Protein AF-A0A2D8LZL1-F1 (afdb_monomer)

Sequence (208 aa):
MSIIFKIAGSLRRCYTGFMSLTLKDLDPKIRQSAIRLPYRVGLWMSLADGTGGNASDKEEQKALETLIMAYSEDFVKSQFVQALMEECMKERGDWINWVENIEDVPKECRDVIAALNGKLERGDIEAFKSNLIEIGYNVALAYREFDYRSGFLSRLNTYWVVWKERFSAFISGNAMKSNAELLNISAREREALRQLGESLGREIREAA

Nearest PDB structures (foldseek):
  7ohd-assembly2_B  TM=3.163E-01  e=5.041E+00  Mus musculus
  1few-assembly1_A  TM=2.737E-01  e=5.804E+00  Homo sapiens
  1g73-assembly2_B  TM=2.720E-01  e=5.804E+00  Homo sapiens
  7rxc-assembly1_K  TM=2.631E-01  e=9.283E+00  Gallus gallus

pLDDT: mean 70.73, std 20.03, range [29.84, 95.56]

Radius of gyration: 21.43 Å; Cα contacts (8 Å, |Δi|>4): 154; chains: 1; bounding box: 68×31×80 Å

Foldseek 3Di:
DDDDDDDPPDPPPPPPPPPQQALVNDDPVLSVLLLLLLLLLLVLLLPQVVPPDDPDVPVLLVLLLVLLVVVLPDDQQDPRVNVSSVSSNVCSVCNVVSNPPSVCSLVSLLVSLVSCVPVHDPSVLVSSLLSSLVSSVVSQQLSLVVVVDDDSPVVVVVVVVVVVVVSVCQQVVPADPDDDCVVRGDPRSVVSSCSSCVSSVGHRDHDD

Solvent-accessible surface area (backbone atoms only — not comparable to full-atom values): 12365 Å² total; per-residue (Å²): 134,88,83,90,80,89,78,86,77,77,80,74,73,79,70,80,69,76,72,84,63,49,68,84,75,43,57,69,69,61,36,54,53,56,32,46,41,59,59,39,41,26,55,38,35,55,45,44,70,63,79,71,63,99,76,53,90,58,63,56,53,48,52,52,47,53,53,55,49,53,56,54,75,44,90,53,90,30,73,56,48,41,52,37,40,50,52,33,58,72,45,53,88,51,49,82,75,56,60,69,70,46,88,46,44,49,57,50,46,34,54,47,52,60,69,41,56,91,63,49,57,69,66,50,54,54,38,42,49,48,51,45,52,51,42,24,55,52,33,39,44,50,57,53,49,63,77,56,86,72,69,67,76,73,47,51,64,68,48,52,66,66,40,58,60,49,53,52,32,56,74,67,68,49,72,72,84,79,82,64,72,69,77,48,44,53,78,45,35,50,50,47,51,44,48,43,28,53,28,62,76,38,88,69,65,79,72,128

Structure (mmCIF, N/CA/C/O backbone):
data_AF-A0A2D8LZL1-F1
#
_entry.id   AF-A0A2D8LZL1-F1
#
loop_
_atom_site.group_PDB
_atom_site.id
_atom_site.type_symbol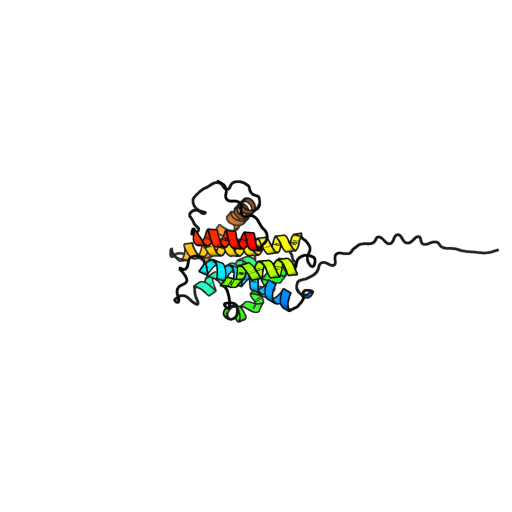
_atom_site.label_atom_id
_atom_site.label_alt_id
_atom_site.label_comp_id
_atom_site.label_asym_id
_atom_site.label_entity_id
_atom_site.label_seq_id
_atom_site.pdbx_PDB_ins_code
_atom_site.Cartn_x
_atom_site.Cartn_y
_atom_site.Cartn_z
_atom_site.occupancy
_atom_site.B_iso_or_equiv
_atom_site.auth_seq_id
_atom_site.auth_comp_id
_atom_site.auth_asym_id
_atom_site.auth_atom_id
_atom_site.pdbx_PDB_model_num
ATOM 1 N N . MET A 1 1 ? -48.589 15.383 55.992 1.00 36.44 1 MET A N 1
ATOM 2 C CA . MET A 1 1 ? -48.340 14.373 54.939 1.00 36.44 1 MET A CA 1
ATOM 3 C C . MET A 1 1 ? -47.739 15.123 53.753 1.00 36.44 1 MET A C 1
ATOM 5 O O . MET A 1 1 ? -48.423 15.983 53.230 1.00 36.44 1 MET A O 1
ATOM 9 N N . SER A 1 2 ? -46.420 15.105 53.520 1.00 33.28 2 SER A N 1
ATOM 10 C CA . SER A 1 2 ? -45.643 13.997 52.914 1.00 33.28 2 SER A CA 1
ATOM 11 C C . SER A 1 2 ? -46.076 13.765 51.455 1.00 33.28 2 SER A C 1
ATOM 13 O O . SER A 1 2 ? -47.259 13.568 51.243 1.00 33.28 2 SER A O 1
ATOM 15 N N . ILE A 1 3 ? -45.254 13.757 50.400 1.00 34.12 3 ILE A N 1
ATOM 16 C CA . ILE A 1 3 ? -43.804 13.579 50.215 1.00 34.12 3 ILE A CA 1
ATOM 17 C C . ILE A 1 3 ? -43.463 13.989 48.756 1.00 34.12 3 ILE A C 1
ATOM 19 O O . ILE A 1 3 ? -44.293 13.879 47.858 1.00 34.12 3 ILE A O 1
ATOM 23 N N . ILE A 1 4 ? -42.217 14.412 48.542 1.00 43.34 4 ILE A N 1
ATOM 24 C CA . ILE A 1 4 ? -41.496 14.596 47.268 1.00 43.34 4 ILE A CA 1
ATOM 25 C C . ILE A 1 4 ? -41.249 13.249 46.552 1.00 43.34 4 ILE A C 1
ATOM 27 O O . ILE A 1 4 ? -40.690 12.371 47.189 1.00 43.34 4 ILE A O 1
ATOM 31 N N . PHE A 1 5 ? -41.500 13.109 45.240 1.00 35.69 5 PHE A N 1
ATOM 32 C CA . PHE A 1 5 ? -40.855 12.113 44.339 1.00 35.69 5 PHE A CA 1
ATOM 33 C C . PHE A 1 5 ? -41.037 12.593 42.881 1.00 35.69 5 PHE A C 1
ATOM 35 O O . PHE A 1 5 ? -42.153 12.650 42.387 1.00 35.69 5 PHE A O 1
ATOM 42 N N . LYS A 1 6 ? -40.048 13.173 42.187 1.00 41.69 6 LYS A N 1
ATOM 43 C CA . LYS A 1 6 ? -38.848 12.565 41.578 1.00 41.69 6 LYS A CA 1
ATOM 44 C C . LYS A 1 6 ? -39.170 11.350 40.698 1.00 41.69 6 LYS A C 1
ATOM 46 O O . LYS A 1 6 ? -39.040 10.222 41.150 1.00 41.69 6 LYS A O 1
ATOM 51 N N . ILE A 1 7 ? -39.466 11.582 39.417 1.00 41.53 7 ILE A N 1
ATOM 52 C CA . ILE A 1 7 ? -39.123 10.625 38.355 1.00 41.53 7 ILE A CA 1
ATOM 53 C C . ILE A 1 7 ? -38.391 11.384 37.253 1.00 41.53 7 ILE A C 1
ATOM 55 O O . ILE A 1 7 ? -38.972 11.962 36.339 1.00 41.53 7 ILE A O 1
ATOM 59 N N . ALA A 1 8 ? -37.067 11.374 37.389 1.00 39.34 8 ALA A N 1
ATOM 60 C CA . ALA A 1 8 ? -36.153 11.520 36.277 1.00 39.34 8 ALA A CA 1
ATOM 61 C C . ALA A 1 8 ? -36.355 10.304 35.358 1.00 39.34 8 ALA A C 1
ATOM 63 O O . ALA A 1 8 ? -35.831 9.219 35.611 1.00 39.34 8 ALA A O 1
ATOM 64 N N . GLY A 1 9 ? -37.171 10.478 34.321 1.00 32.97 9 GLY A N 1
ATOM 65 C CA . GLY A 1 9 ? -37.346 9.519 33.237 1.00 32.97 9 GLY A CA 1
ATOM 66 C C . GLY A 1 9 ? -36.164 9.611 32.288 1.00 32.97 9 GLY A C 1
ATOM 67 O O . GLY A 1 9 ? -36.166 10.392 31.345 1.00 32.97 9 GLY A O 1
ATOM 68 N N . SER A 1 10 ? -35.135 8.838 32.608 1.00 37.78 10 SER A N 1
ATOM 69 C CA . SER A 1 10 ? -33.926 8.607 31.831 1.00 37.78 10 SER A CA 1
ATOM 70 C C . SER A 1 10 ? -34.250 8.241 30.374 1.00 37.78 10 SER A C 1
ATOM 72 O O . SER A 1 10 ? -34.401 7.072 30.032 1.00 37.78 10 SER A O 1
ATOM 74 N N . LEU A 1 11 ? -34.293 9.237 29.486 1.00 34.44 11 LEU A N 1
ATOM 75 C CA . LEU A 1 11 ? -34.007 9.028 28.070 1.00 34.44 11 LEU A CA 1
ATOM 76 C C . LEU A 1 11 ? -32.502 8.770 27.965 1.00 34.44 11 LEU A C 1
ATOM 78 O O . LEU A 1 11 ? -31.718 9.658 27.629 1.00 34.44 11 LEU A O 1
ATOM 82 N N . ARG A 1 12 ? -32.089 7.535 28.285 1.00 33.12 12 ARG A N 1
ATOM 83 C CA . ARG A 1 12 ? -30.839 6.986 27.760 1.00 33.12 12 ARG A CA 1
ATOM 84 C C . ARG A 1 12 ? -31.017 6.930 26.257 1.00 33.12 12 ARG A C 1
ATOM 86 O O . ARG A 1 12 ? -31.494 5.952 25.693 1.00 33.12 12 ARG A O 1
ATOM 93 N N . ARG A 1 13 ? -30.653 8.029 25.612 1.00 34.81 13 ARG A N 1
ATOM 94 C CA . ARG A 1 13 ? -30.257 8.021 24.221 1.00 34.81 13 ARG A CA 1
ATOM 95 C C . ARG A 1 13 ? -29.052 7.083 24.195 1.00 34.81 13 ARG A C 1
ATOM 97 O O . ARG A 1 13 ? -27.967 7.457 24.633 1.00 34.81 13 ARG A O 1
ATOM 104 N N . CYS A 1 14 ? -29.277 5.829 23.809 1.00 32.81 14 CYS A N 1
ATOM 105 C CA . CYS A 1 14 ? -28.221 4.921 23.399 1.00 32.81 14 CYS A CA 1
ATOM 106 C C . CYS A 1 14 ? -27.579 5.548 22.161 1.00 32.81 14 CYS A C 1
ATOM 108 O O . CYS A 1 14 ? -27.893 5.193 21.032 1.00 32.81 14 CYS A O 1
ATOM 110 N N . TYR A 1 15 ? -26.713 6.535 22.378 1.00 38.38 15 TYR A N 1
ATOM 111 C CA . TYR A 1 15 ? -25.622 6.772 21.465 1.00 38.38 15 TYR A CA 1
ATOM 112 C C . TYR A 1 15 ? -24.787 5.502 21.555 1.00 38.38 15 TYR A C 1
ATOM 114 O O . TYR A 1 15 ? -23.989 5.328 22.475 1.00 38.38 15 TYR A O 1
ATOM 122 N N . THR A 1 16 ? -25.002 4.582 20.620 1.00 39.38 16 THR A N 1
ATOM 123 C CA . THR A 1 16 ? -23.903 3.778 20.104 1.00 39.38 16 THR A CA 1
ATOM 124 C C . THR A 1 16 ? -22.902 4.783 19.551 1.00 39.38 16 THR A C 1
ATOM 126 O O . THR A 1 16 ? -22.947 5.150 18.380 1.00 39.38 16 THR A O 1
ATOM 129 N N . GLY A 1 17 ? -22.091 5.345 20.448 1.00 38.47 17 GLY A N 1
ATOM 130 C CA . GLY A 1 17 ? -20.905 6.081 20.080 1.00 38.47 17 GLY A CA 1
ATOM 131 C C . GLY A 1 17 ? -20.029 5.068 19.380 1.00 38.47 17 GLY A C 1
ATOM 132 O O . GLY A 1 17 ? -19.407 4.236 20.035 1.00 38.47 17 GLY A O 1
ATOM 133 N N . PHE A 1 18 ? -20.053 5.088 18.052 1.00 45.69 18 PHE A N 1
ATOM 134 C CA . PHE A 1 18 ? -18.943 4.586 17.271 1.00 45.69 18 PHE A CA 1
ATOM 135 C C . PHE A 1 18 ? -17.760 5.441 17.740 1.00 45.69 18 PHE A C 1
ATOM 137 O O . PHE A 1 18 ? -17.643 6.609 17.373 1.00 45.69 18 PHE A O 1
ATOM 144 N N . MET A 1 19 ? -16.990 4.947 18.714 1.00 47.00 19 MET A N 1
ATOM 145 C CA . MET A 1 19 ? -15.708 5.560 19.037 1.00 47.00 19 MET A CA 1
ATOM 146 C C . MET A 1 19 ? -14.923 5.493 17.734 1.00 47.00 19 MET A C 1
ATOM 148 O O . MET A 1 19 ? -14.701 4.394 17.231 1.00 47.00 19 MET A O 1
ATOM 152 N N . SER A 1 20 ? -14.597 6.653 17.157 1.00 57.34 20 SER A N 1
ATOM 153 C CA . SER A 1 20 ? -13.737 6.728 15.980 1.00 57.34 20 SER A CA 1
ATOM 154 C C . SER A 1 20 ? -12.428 6.040 16.351 1.00 57.34 20 SER A C 1
ATOM 156 O O . SER A 1 20 ? -11.667 6.534 17.184 1.00 57.34 20 SER A O 1
ATOM 158 N N . LEU A 1 21 ? -12.262 4.821 15.845 1.00 70.94 21 LEU A N 1
ATOM 159 C CA . LEU A 1 21 ? -11.147 3.960 16.179 1.00 70.94 21 LEU A CA 1
ATOM 160 C C . LEU A 1 21 ? -9.931 4.476 15.416 1.00 70.94 21 LEU A C 1
ATOM 162 O O . LEU A 1 21 ? -9.947 4.561 14.188 1.00 70.94 21 LEU A O 1
ATOM 166 N N . THR A 1 22 ? -8.891 4.870 16.141 1.00 82.38 22 THR A N 1
ATOM 167 C CA . THR A 1 22 ? -7.685 5.428 15.532 1.00 82.38 22 THR A CA 1
ATOM 168 C C . THR A 1 22 ? -6.713 4.313 15.165 1.00 82.38 22 THR A C 1
ATOM 170 O O . THR A 1 22 ? -6.804 3.186 15.656 1.00 82.38 22 THR A O 1
ATOM 173 N N . LEU A 1 23 ? -5.719 4.620 14.329 1.00 85.81 23 LEU A N 1
ATOM 174 C CA . LEU A 1 23 ? -4.670 3.665 13.957 1.00 85.81 23 LEU A CA 1
ATOM 175 C C . LEU A 1 23 ? -4.000 3.014 15.182 1.00 85.81 23 LEU A C 1
ATOM 177 O O . LEU A 1 23 ? -3.651 1.836 15.143 1.00 85.81 23 LEU A O 1
ATOM 181 N N . LYS A 1 24 ? -3.845 3.759 16.283 1.00 87.62 24 LYS A N 1
ATOM 182 C CA . LYS A 1 24 ? -3.183 3.293 17.513 1.00 87.62 24 LYS A CA 1
ATOM 183 C C . LYS A 1 24 ? -3.988 2.237 18.267 1.00 87.62 24 LYS A C 1
ATOM 185 O O . LYS A 1 24 ? -3.383 1.418 18.955 1.00 87.62 24 LYS A O 1
ATOM 190 N N . ASP A 1 25 ? -5.304 2.230 18.088 1.00 88.50 25 ASP A N 1
ATOM 191 C CA . ASP A 1 25 ? -6.235 1.332 18.774 1.00 88.50 25 ASP A CA 1
ATOM 192 C C . ASP A 1 25 ? -6.326 -0.050 18.103 1.00 88.50 25 ASP A C 1
ATOM 194 O O . ASP A 1 25 ? -6.917 -0.981 18.651 1.00 88.50 25 ASP A O 1
ATOM 198 N N . LEU A 1 26 ? -5.739 -0.205 16.911 1.00 89.25 26 LEU A N 1
ATOM 199 C CA . LEU A 1 26 ? -5.654 -1.488 16.225 1.00 89.25 26 LEU A CA 1
ATOM 200 C C . LEU A 1 26 ? -4.662 -2.433 16.910 1.00 89.25 26 LEU A C 1
ATOM 202 O O . LEU A 1 26 ? -3.624 -2.017 17.433 1.00 89.25 26 LEU A O 1
ATOM 206 N N . ASP A 1 27 ? -4.956 -3.732 16.806 1.00 92.75 27 ASP A N 1
ATOM 207 C CA . ASP A 1 27 ? -4.018 -4.798 17.158 1.00 92.75 27 ASP A CA 1
ATOM 208 C C . ASP A 1 27 ? -2.646 -4.538 16.503 1.00 92.75 27 ASP A C 1
ATOM 210 O O . ASP A 1 27 ? -2.607 -4.252 15.299 1.00 92.75 27 ASP A O 1
ATOM 214 N N . PRO A 1 28 ? -1.525 -4.647 17.245 1.00 93.19 28 PRO A N 1
ATOM 215 C CA . PRO A 1 28 ? -0.203 -4.306 16.730 1.00 93.19 28 PRO A CA 1
ATOM 216 C C . PRO A 1 28 ? 0.163 -5.022 15.430 1.00 93.19 28 PRO A C 1
ATOM 218 O O . PRO A 1 28 ? 0.788 -4.417 14.563 1.00 93.19 28 PRO A O 1
ATOM 221 N N . LYS A 1 29 ? -0.253 -6.282 15.255 1.00 93.12 29 LYS A N 1
ATOM 222 C CA . LYS A 1 29 ? 0.037 -7.053 14.044 1.00 93.12 29 LYS A CA 1
ATOM 223 C C . LYS A 1 29 ? -0.745 -6.510 12.853 1.00 93.12 29 LYS A C 1
ATOM 225 O O . LYS A 1 29 ? -0.163 -6.293 11.795 1.00 93.12 29 LYS A O 1
ATOM 230 N N . ILE A 1 30 ? -2.043 -6.252 13.031 1.00 92.62 30 ILE A N 1
ATOM 231 C CA . ILE A 1 30 ? -2.906 -5.696 11.974 1.00 92.62 30 ILE A CA 1
ATOM 232 C C . ILE A 1 30 ? -2.444 -4.289 11.603 1.00 92.62 30 ILE A C 1
ATOM 234 O O . ILE A 1 30 ? -2.327 -3.974 10.422 1.00 92.62 30 ILE A O 1
ATOM 238 N N . ARG A 1 31 ? -2.141 -3.466 12.611 1.00 94.62 31 ARG A N 1
ATOM 239 C CA . ARG A 1 31 ? -1.609 -2.116 12.436 1.00 94.62 31 ARG A CA 1
ATOM 240 C C . ARG A 1 31 ? -0.331 -2.139 11.608 1.00 94.62 31 ARG A C 1
ATOM 242 O O . ARG A 1 31 ? -0.258 -1.450 10.598 1.00 94.62 31 ARG A O 1
ATOM 249 N N . GLN A 1 32 ? 0.628 -2.983 11.985 1.00 94.81 32 GLN A N 1
ATOM 250 C CA . GLN A 1 32 ? 1.897 -3.091 11.275 1.00 94.81 32 GLN A CA 1
ATOM 251 C C . GLN A 1 32 ? 1.718 -3.603 9.842 1.00 94.81 32 GLN A C 1
ATOM 253 O O . GLN A 1 32 ? 2.437 -3.184 8.942 1.00 94.81 32 GLN A O 1
ATOM 258 N N . SER A 1 33 ? 0.789 -4.529 9.599 1.00 93.94 33 SER A N 1
ATOM 259 C CA . SER A 1 33 ? 0.473 -4.956 8.233 1.00 93.94 33 SER A CA 1
ATOM 260 C C . SER A 1 33 ? -0.147 -3.815 7.421 1.00 93.94 33 SER A C 1
ATOM 262 O O . SER A 1 33 ? 0.289 -3.570 6.304 1.00 93.94 33 SER A O 1
ATOM 264 N N . ALA A 1 34 ? -1.096 -3.067 7.989 1.00 94.75 34 ALA A N 1
ATOM 265 C CA . ALA A 1 34 ? -1.744 -1.947 7.310 1.00 94.75 34 ALA A CA 1
ATOM 266 C C . ALA A 1 34 ? -0.765 -0.807 6.973 1.00 94.75 34 ALA A C 1
ATOM 268 O O . ALA A 1 34 ? -0.814 -0.290 5.862 1.00 94.75 34 ALA A O 1
ATOM 269 N N . ILE A 1 35 ? 0.151 -0.469 7.890 1.00 95.19 35 ILE A N 1
ATOM 270 C CA . ILE A 1 35 ? 1.192 0.559 7.701 1.00 95.19 35 ILE A CA 1
ATOM 271 C C . ILE A 1 35 ? 2.127 0.215 6.537 1.00 95.19 35 ILE A C 1
ATOM 273 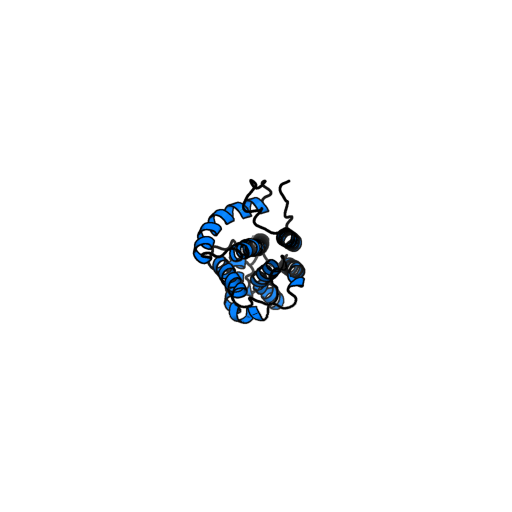O O . ILE A 1 35 ? 2.542 1.106 5.807 1.00 95.19 35 ILE A O 1
ATOM 277 N N . ARG A 1 36 ? 2.438 -1.069 6.331 1.00 94.88 36 ARG A N 1
ATOM 278 C CA . ARG A 1 36 ? 3.372 -1.514 5.285 1.00 94.88 36 ARG A CA 1
ATOM 279 C C . ARG A 1 36 ? 2.760 -1.572 3.889 1.00 94.88 36 ARG A C 1
ATOM 281 O O . ARG A 1 36 ? 3.488 -1.502 2.899 1.00 94.88 36 ARG A O 1
ATOM 288 N N . LEU A 1 37 ? 1.438 -1.726 3.798 1.00 94.94 37 LEU A N 1
ATOM 289 C CA . LEU A 1 37 ? 0.752 -1.949 2.525 1.00 94.94 37 LEU A CA 1
ATOM 290 C C . LEU A 1 37 ? 0.960 -0.838 1.484 1.00 94.94 37 LEU A C 1
ATOM 292 O O . LEU A 1 37 ? 1.171 -1.205 0.336 1.00 94.94 37 LEU A O 1
ATOM 296 N N . PRO A 1 38 ? 0.945 0.471 1.807 1.00 93.25 38 PRO A N 1
ATOM 297 C CA . PRO A 1 38 ? 1.213 1.521 0.821 1.00 93.25 38 PRO A CA 1
ATOM 298 C C . PRO A 1 38 ? 2.528 1.310 0.061 1.00 93.25 38 PRO A C 1
ATOM 300 O O . PRO A 1 38 ? 2.535 1.285 -1.168 1.00 93.25 38 PRO A O 1
ATOM 303 N N . TYR A 1 39 ? 3.624 1.070 0.786 1.00 91.69 39 TYR A N 1
ATOM 304 C CA . TYR A 1 39 ? 4.923 0.784 0.179 1.00 91.69 39 TYR A CA 1
ATOM 305 C C . TYR A 1 39 ? 4.925 -0.536 -0.588 1.00 91.69 39 TYR A C 1
ATOM 307 O O . TYR A 1 39 ? 5.329 -0.577 -1.749 1.00 91.69 39 TYR A O 1
ATOM 315 N N . ARG A 1 40 ? 4.430 -1.609 0.038 1.00 93.19 40 ARG A N 1
ATOM 316 C CA . ARG A 1 40 ? 4.439 -2.950 -0.561 1.00 93.19 40 ARG A CA 1
ATOM 317 C C . ARG A 1 40 ? 3.587 -3.034 -1.826 1.00 93.19 40 ARG A C 1
ATOM 319 O O . ARG A 1 40 ? 4.009 -3.664 -2.783 1.00 93.19 40 ARG A O 1
ATOM 326 N N . VAL A 1 41 ? 2.431 -2.374 -1.871 1.00 92.81 41 VAL A N 1
ATOM 327 C CA . VAL A 1 41 ? 1.586 -2.294 -3.076 1.00 92.81 41 VAL A CA 1
ATOM 328 C C . VAL A 1 41 ? 2.307 -1.563 -4.198 1.00 92.81 41 VAL A C 1
ATOM 330 O O . VAL A 1 41 ? 2.282 -2.031 -5.334 1.00 92.81 41 VAL A O 1
ATOM 333 N N . GLY A 1 42 ? 2.973 -0.450 -3.887 1.00 88.81 42 GLY A N 1
ATOM 334 C CA . GLY A 1 42 ? 3.771 0.255 -4.878 1.00 88.81 42 GLY A CA 1
ATOM 335 C C . GLY A 1 42 ? 4.917 -0.608 -5.410 1.00 88.81 42 GLY A C 1
ATOM 336 O O . GLY A 1 42 ? 5.033 -0.781 -6.616 1.00 88.81 42 GLY A O 1
ATOM 337 N N . LEU A 1 43 ? 5.696 -1.236 -4.528 1.00 87.44 43 LEU A N 1
ATOM 338 C CA . LEU A 1 43 ? 6.797 -2.118 -4.924 1.00 87.44 43 LEU A CA 1
ATOM 339 C C . LEU A 1 43 ? 6.320 -3.338 -5.727 1.00 87.44 43 LEU A C 1
ATOM 341 O O . LEU A 1 43 ? 6.922 -3.708 -6.730 1.00 87.44 43 LEU A O 1
ATOM 345 N N . TRP A 1 44 ? 5.220 -3.963 -5.314 1.00 90.12 44 TRP A N 1
ATOM 346 C CA . TRP A 1 44 ? 4.628 -5.073 -6.051 1.00 90.12 44 TRP A CA 1
ATOM 347 C C . TRP A 1 44 ? 4.207 -4.650 -7.462 1.00 90.12 44 TRP A C 1
ATOM 349 O O . TRP A 1 44 ? 4.471 -5.366 -8.427 1.00 90.12 44 TRP A O 1
ATOM 359 N N . MET A 1 45 ? 3.612 -3.462 -7.596 1.00 87.19 45 MET A N 1
ATOM 360 C CA . MET A 1 45 ? 3.204 -2.944 -8.896 1.00 87.19 45 MET A CA 1
ATOM 361 C C . MET A 1 45 ? 4.393 -2.636 -9.806 1.00 87.19 45 MET A C 1
ATOM 363 O O . MET A 1 45 ? 4.352 -2.992 -10.979 1.00 87.19 45 MET A O 1
ATOM 367 N N . SER A 1 46 ? 5.467 -2.029 -9.287 1.00 81.50 46 SER A N 1
ATOM 368 C CA . SER A 1 46 ? 6.659 -1.751 -10.103 1.00 81.50 46 SER A CA 1
ATOM 369 C C . SER A 1 46 ? 7.313 -3.022 -10.650 1.00 81.50 46 SER A C 1
ATOM 371 O O . SER A 1 46 ? 7.978 -2.982 -11.680 1.00 81.50 46 SER A O 1
ATOM 373 N N . LEU A 1 47 ? 7.111 -4.167 -9.989 1.00 81.31 47 LEU A N 1
ATOM 374 C CA . LEU A 1 47 ? 7.635 -5.463 -10.424 1.00 81.31 47 LEU A CA 1
ATOM 375 C C . LEU A 1 47 ? 6.706 -6.204 -11.404 1.00 81.31 47 LEU A C 1
ATOM 377 O O . LEU A 1 47 ? 7.128 -7.193 -12.006 1.00 81.31 47 LEU A O 1
ATOM 381 N N . ALA A 1 48 ? 5.467 -5.740 -11.603 1.00 81.69 48 ALA A N 1
ATOM 382 C CA . ALA A 1 48 ? 4.442 -6.461 -12.360 1.00 81.69 48 ALA A CA 1
ATOM 383 C C . ALA A 1 48 ? 4.795 -6.682 -13.844 1.00 81.69 48 ALA A C 1
ATOM 385 O O . ALA A 1 48 ? 4.424 -7.710 -14.414 1.00 81.69 48 ALA A O 1
ATOM 386 N N . ASP A 1 49 ? 5.526 -5.761 -14.484 1.00 68.69 49 ASP A N 1
ATOM 387 C CA . ASP A 1 49 ? 5.888 -5.902 -15.903 1.00 68.69 49 ASP A CA 1
ATOM 388 C C . ASP A 1 49 ? 7.121 -6.798 -16.141 1.00 68.69 49 ASP A C 1
ATOM 390 O O . ASP A 1 49 ? 7.379 -7.238 -17.265 1.00 68.69 49 ASP A O 1
ATOM 394 N N . GLY A 1 50 ? 7.855 -7.157 -15.079 1.00 57.50 50 GLY A N 1
ATOM 395 C CA . GLY A 1 50 ? 9.072 -7.973 -15.161 1.00 57.50 50 GLY A CA 1
ATOM 396 C C . GLY A 1 50 ? 10.298 -7.238 -15.723 1.00 57.50 50 GLY A C 1
ATOM 397 O O . GLY A 1 50 ? 11.306 -7.879 -16.010 1.00 57.50 50 GLY A O 1
ATOM 398 N N . THR A 1 51 ? 10.226 -5.913 -15.881 1.00 51.62 51 THR A N 1
ATOM 399 C CA . THR A 1 51 ? 11.360 -5.036 -16.231 1.00 51.62 51 THR A CA 1
ATOM 400 C C . THR A 1 51 ? 12.294 -4.767 -15.043 1.00 51.62 51 THR A C 1
ATOM 402 O O . THR A 1 51 ? 13.434 -4.361 -15.251 1.00 51.62 51 THR A O 1
ATOM 405 N N . GLY A 1 52 ? 11.872 -5.087 -13.815 1.00 46.69 52 GLY A N 1
ATOM 406 C CA . GLY A 1 52 ? 12.699 -5.064 -12.603 1.00 46.69 52 GLY A CA 1
ATOM 407 C C . GLY A 1 52 ? 13.636 -6.272 -12.510 1.00 46.69 52 GLY A C 1
ATOM 408 O O . GLY A 1 52 ? 13.435 -7.170 -11.696 1.00 46.69 52 GLY A O 1
ATOM 409 N N . GLY A 1 53 ? 14.636 -6.339 -13.389 1.00 39.81 53 GLY A N 1
ATOM 410 C CA . GLY A 1 53 ? 15.702 -7.339 -13.334 1.00 39.81 53 GLY A CA 1
ATOM 411 C C . GLY A 1 53 ? 16.976 -6.770 -12.709 1.00 39.81 53 GLY A C 1
ATOM 412 O O . GLY A 1 53 ? 17.662 -5.999 -13.365 1.00 39.81 53 GLY A O 1
ATOM 413 N N . ASN A 1 54 ? 17.303 -7.188 -11.479 1.00 43.56 54 ASN A N 1
ATOM 414 C CA . ASN A 1 54 ? 18.606 -7.152 -10.775 1.00 43.56 54 ASN A CA 1
ATOM 415 C C . ASN A 1 54 ? 19.548 -5.927 -10.928 1.00 43.56 54 ASN A C 1
ATOM 417 O O . ASN A 1 54 ? 20.737 -6.050 -10.624 1.00 43.56 54 ASN A O 1
ATOM 421 N N . ALA A 1 55 ? 19.093 -4.760 -11.389 1.00 40.41 55 ALA A N 1
ATOM 422 C CA . ALA A 1 55 ? 19.992 -3.643 -11.676 1.00 40.41 55 ALA A CA 1
ATOM 423 C C . ALA A 1 55 ? 19.329 -2.251 -11.639 1.00 40.41 55 ALA A C 1
ATOM 425 O O . ALA A 1 55 ? 19.525 -1.485 -12.577 1.00 40.41 55 ALA A O 1
ATOM 426 N N . SER A 1 56 ? 18.620 -1.881 -10.560 1.00 46.94 56 SER A N 1
ATOM 427 C CA . SER A 1 56 ? 18.504 -0.460 -10.146 1.00 46.94 56 SER A CA 1
ATOM 428 C C . SER A 1 56 ? 17.988 -0.245 -8.704 1.00 46.94 56 SER A C 1
ATOM 430 O O . SER A 1 56 ? 17.186 0.648 -8.427 1.00 46.94 56 SER A O 1
ATOM 432 N N . ASP A 1 57 ? 18.514 -1.014 -7.744 1.00 56.00 57 ASP A N 1
ATOM 433 C CA . ASP A 1 57 ? 18.046 -1.119 -6.343 1.00 56.00 57 ASP A CA 1
ATOM 434 C C . ASP A 1 57 ? 17.938 0.192 -5.528 1.00 56.00 57 ASP A C 1
ATOM 436 O O . ASP A 1 57 ? 17.432 0.182 -4.410 1.00 56.00 57 ASP A O 1
ATOM 440 N N . LYS A 1 58 ? 18.411 1.338 -6.036 1.00 59.66 58 LYS A N 1
ATOM 441 C CA . LYS A 1 58 ? 18.354 2.631 -5.323 1.00 59.66 58 LYS A CA 1
ATOM 442 C C . LYS A 1 58 ? 17.562 3.708 -6.044 1.00 59.66 58 LYS A C 1
ATOM 444 O O . LYS A 1 58 ? 16.946 4.535 -5.376 1.00 59.66 58 LYS A O 1
ATOM 449 N N . GLU A 1 59 ? 17.595 3.749 -7.373 1.00 58.59 59 GLU A N 1
ATOM 450 C CA . GLU A 1 59 ? 16.851 4.768 -8.122 1.00 58.59 59 GLU A CA 1
ATOM 451 C C . GLU A 1 59 ? 15.363 4.421 -8.168 1.00 58.59 59 GLU A C 1
ATOM 453 O O . GLU A 1 59 ? 14.535 5.301 -7.940 1.00 58.59 59 GLU A O 1
ATOM 458 N N . GLU A 1 60 ? 15.035 3.137 -8.330 1.00 60.34 60 GLU A N 1
ATOM 459 C CA . GLU A 1 60 ? 13.665 2.615 -8.261 1.00 60.34 60 GLU A CA 1
ATOM 460 C C . GLU A 1 60 ? 13.064 2.823 -6.865 1.00 60.34 60 GLU A C 1
ATOM 462 O O . GLU A 1 60 ? 11.982 3.397 -6.708 1.00 60.34 60 GLU A O 1
ATOM 467 N N . GLN A 1 61 ? 13.822 2.475 -5.820 1.00 68.12 61 GLN A N 1
ATOM 468 C CA . GLN A 1 61 ? 13.392 2.678 -4.437 1.00 68.12 61 GLN A CA 1
ATOM 469 C C . GLN A 1 61 ? 13.170 4.165 -4.120 1.00 68.12 61 GLN A C 1
ATOM 471 O O . GLN A 1 61 ? 12.183 4.519 -3.477 1.00 68.12 61 GLN A O 1
ATOM 476 N N . LYS A 1 62 ? 14.037 5.052 -4.624 1.00 69.12 62 LYS A N 1
ATOM 477 C CA . LYS A 1 62 ? 13.916 6.504 -4.439 1.00 69.12 62 LYS A CA 1
ATOM 478 C C . LYS A 1 62 ? 12.747 7.106 -5.225 1.00 69.12 62 LYS A C 1
ATOM 480 O O . LYS A 1 62 ? 12.105 8.042 -4.743 1.00 69.12 62 LYS A O 1
ATOM 485 N N . ALA A 1 63 ? 12.456 6.592 -6.420 1.00 68.00 63 ALA A N 1
ATOM 486 C CA . ALA A 1 63 ? 11.293 6.999 -7.205 1.00 68.00 63 ALA A CA 1
ATOM 487 C C . ALA A 1 63 ? 9.991 6.600 -6.496 1.00 68.00 63 ALA A C 1
ATOM 489 O O . ALA A 1 63 ? 9.089 7.429 -6.360 1.00 68.00 63 ALA A O 1
ATOM 490 N N . LEU A 1 64 ? 9.935 5.375 -5.965 1.00 75.19 64 LEU A N 1
ATOM 491 C CA . LEU A 1 64 ? 8.819 4.890 -5.158 1.00 75.19 64 LEU A CA 1
ATOM 492 C C . LEU A 1 64 ? 8.653 5.701 -3.862 1.00 75.19 64 LEU A C 1
ATOM 494 O O . LEU A 1 64 ? 7.540 6.111 -3.538 1.00 75.19 64 LEU A O 1
ATOM 498 N N . GLU A 1 65 ? 9.748 6.010 -3.161 1.00 77.19 65 GLU A N 1
ATOM 499 C CA . GLU A 1 65 ? 9.727 6.867 -1.967 1.00 77.19 65 GLU A CA 1
ATOM 500 C C . GLU A 1 65 ? 9.194 8.262 -2.266 1.00 77.19 65 GLU A C 1
ATOM 502 O O . GLU A 1 65 ? 8.336 8.762 -1.544 1.00 77.19 65 GLU A O 1
ATOM 507 N N . THR A 1 66 ? 9.635 8.866 -3.367 1.00 72.25 66 THR A N 1
ATOM 508 C CA . THR A 1 66 ? 9.147 10.184 -3.787 1.00 72.25 66 THR A CA 1
ATOM 509 C C . THR A 1 66 ? 7.645 10.157 -4.084 1.00 72.25 66 THR A C 1
ATOM 511 O O . THR A 1 66 ? 6.928 11.088 -3.719 1.00 72.25 66 THR A O 1
ATOM 514 N N . LEU A 1 67 ? 7.158 9.084 -4.713 1.00 74.44 67 LEU A N 1
ATOM 515 C CA . LEU A 1 67 ? 5.738 8.888 -5.002 1.00 74.44 67 LEU A CA 1
ATOM 516 C C . LEU A 1 67 ? 4.906 8.774 -3.720 1.00 74.44 67 LEU A C 1
ATOM 518 O O . LEU A 1 67 ? 3.917 9.485 -3.565 1.00 74.44 67 LEU A O 1
ATOM 522 N N . ILE A 1 68 ? 5.323 7.919 -2.785 1.00 75.50 68 ILE A N 1
ATOM 523 C CA . ILE A 1 68 ? 4.610 7.699 -1.517 1.00 75.50 68 ILE A CA 1
ATOM 524 C C . ILE A 1 68 ? 4.667 8.948 -0.629 1.00 75.50 68 ILE A C 1
ATOM 526 O O . ILE A 1 68 ? 3.671 9.295 0.004 1.00 75.50 68 ILE A O 1
ATOM 530 N N . MET A 1 69 ? 5.796 9.661 -0.618 1.00 72.75 69 MET A N 1
ATOM 531 C CA . MET A 1 69 ? 5.934 10.929 0.097 1.00 72.75 69 MET A CA 1
ATOM 532 C C . MET A 1 69 ? 4.935 11.966 -0.426 1.00 72.75 69 MET A C 1
ATOM 534 O O . MET A 1 69 ? 4.204 12.547 0.373 1.00 72.75 69 MET A O 1
ATOM 538 N N . ALA A 1 70 ? 4.816 12.123 -1.749 1.00 68.94 70 ALA A N 1
ATOM 539 C CA . ALA A 1 70 ? 3.818 13.012 -2.348 1.00 68.94 70 ALA A CA 1
ATOM 540 C C . ALA A 1 70 ? 2.380 12.635 -1.938 1.00 68.94 70 ALA A C 1
ATOM 542 O O . ALA A 1 70 ? 1.562 13.512 -1.681 1.00 68.94 70 ALA A O 1
ATOM 543 N N . TYR A 1 71 ? 2.089 11.337 -1.800 1.00 67.62 71 TYR A N 1
ATOM 544 C CA . TYR A 1 71 ? 0.808 10.848 -1.276 1.00 67.62 71 TYR A CA 1
ATOM 545 C C . TYR A 1 71 ? 0.575 11.184 0.200 1.00 67.62 71 TYR A C 1
ATOM 547 O O . TYR A 1 71 ? -0.560 11.432 0.594 1.00 67.62 71 TYR A O 1
ATOM 555 N N . SER A 1 72 ? 1.626 11.170 1.022 1.00 64.88 72 SER A N 1
ATOM 556 C CA . SER A 1 72 ? 1.526 11.514 2.446 1.00 64.88 72 SER A CA 1
ATOM 557 C C . SER A 1 72 ? 1.342 13.016 2.699 1.00 64.88 72 SER A C 1
ATOM 559 O O . SER A 1 72 ? 0.787 13.400 3.729 1.00 64.88 72 SER A O 1
ATOM 561 N N . GLU A 1 73 ? 1.809 13.851 1.766 1.00 65.38 73 GLU A N 1
ATOM 562 C CA . GLU A 1 73 ? 1.733 15.316 1.831 1.00 65.38 73 GLU A CA 1
ATOM 563 C C . GLU A 1 73 ? 0.432 15.882 1.235 1.00 65.38 73 GLU A C 1
ATOM 565 O O . GLU A 1 73 ? 0.059 17.018 1.538 1.00 65.38 73 GLU A O 1
ATOM 570 N N . ASP A 1 74 ? -0.271 15.112 0.401 1.00 64.25 74 ASP A N 1
ATOM 571 C CA . ASP A 1 74 ? -1.568 15.494 -0.157 1.00 64.25 74 ASP A CA 1
ATOM 572 C C . ASP A 1 74 ? -2.718 15.216 0.828 1.00 64.25 74 ASP A C 1
ATOM 574 O O . ASP A 1 74 ? -2.621 14.384 1.727 1.00 64.25 74 ASP A O 1
ATOM 578 N N . PHE A 1 75 ? -3.842 15.919 0.670 1.00 58.09 75 PHE A N 1
ATOM 579 C CA . PHE A 1 75 ? -5.005 15.750 1.538 1.00 58.09 75 PHE A CA 1
ATOM 580 C C . PHE A 1 75 ? -5.628 14.365 1.331 1.00 58.09 75 PHE A C 1
ATOM 582 O O . PHE A 1 75 ? -6.386 14.130 0.381 1.00 58.09 75 PHE A O 1
ATOM 589 N N . VAL A 1 76 ? -5.319 13.447 2.243 1.00 63.66 76 VAL A N 1
ATOM 590 C CA . VAL A 1 76 ? -5.858 12.093 2.225 1.00 63.66 76 VAL A CA 1
ATOM 591 C C . VAL A 1 76 ? -7.341 12.102 2.623 1.00 63.66 76 VAL A C 1
ATOM 593 O O . VAL A 1 76 ? -7.793 12.859 3.480 1.00 63.66 76 VAL A O 1
ATOM 596 N N . LYS A 1 77 ? -8.129 11.225 1.990 1.00 72.06 77 LYS A N 1
ATOM 597 C CA . LYS A 1 77 ? -9.604 11.186 2.069 1.00 72.06 77 LYS A CA 1
ATOM 598 C C . LYS A 1 77 ? -10.175 10.905 3.465 1.00 72.06 77 LYS A C 1
ATOM 600 O O . LYS A 1 77 ? -11.379 11.068 3.656 1.00 72.06 77 LYS A O 1
ATOM 605 N N . SER A 1 78 ? -9.358 10.461 4.419 1.00 84.81 78 SER A N 1
ATOM 606 C CA . SER A 1 78 ? -9.781 10.267 5.805 1.00 84.81 78 SER A CA 1
ATOM 607 C C . SER A 1 78 ? -8.626 10.412 6.798 1.00 84.81 78 SER A C 1
ATOM 609 O O . SER A 1 78 ? -7.463 10.192 6.454 1.00 84.81 78 SER A O 1
ATOM 611 N N . GLN A 1 79 ? -8.955 10.755 8.049 1.00 86.12 79 GLN A N 1
ATOM 612 C CA . GLN A 1 79 ? -7.967 10.908 9.126 1.00 86.12 79 GLN A CA 1
ATOM 613 C C . GLN A 1 79 ? -7.227 9.601 9.423 1.00 86.12 79 GLN A C 1
ATOM 615 O O . GLN A 1 79 ? -6.033 9.626 9.713 1.00 86.12 79 GLN A O 1
ATOM 620 N N . PHE A 1 80 ? -7.918 8.460 9.324 1.00 90.06 80 PHE A N 1
ATOM 621 C CA . PHE A 1 80 ? -7.297 7.150 9.493 1.00 90.06 80 PHE A CA 1
ATOM 622 C C . PHE A 1 80 ? -6.194 6.924 8.456 1.00 90.06 80 PHE A C 1
ATOM 624 O O . PHE A 1 80 ? -5.078 6.551 8.814 1.00 90.06 80 PHE A O 1
ATOM 631 N N . VAL A 1 81 ? -6.493 7.173 7.178 1.00 88.75 81 VAL A N 1
ATOM 632 C CA . VAL A 1 81 ? -5.528 6.942 6.099 1.00 88.75 81 VAL A CA 1
ATOM 633 C C . VAL A 1 81 ? -4.393 7.967 6.162 1.00 88.75 81 VAL A C 1
ATOM 635 O O . VAL A 1 81 ? -3.249 7.578 5.969 1.00 88.75 81 VAL A O 1
ATOM 638 N N . GLN A 1 82 ? -4.668 9.228 6.520 1.00 87.75 82 GLN A N 1
ATOM 639 C CA . GLN A 1 82 ? -3.622 10.231 6.767 1.00 87.75 82 GLN A CA 1
ATOM 640 C C . GLN A 1 82 ? -2.629 9.744 7.832 1.00 87.75 82 GLN A C 1
ATOM 642 O O . GLN A 1 82 ? -1.429 9.678 7.580 1.00 87.75 82 GLN A O 1
ATOM 647 N N . ALA A 1 83 ? -3.132 9.321 8.997 1.00 90.19 83 ALA A N 1
ATOM 648 C CA . ALA A 1 83 ? -2.290 8.806 10.072 1.00 90.19 83 ALA A CA 1
ATOM 649 C C . ALA A 1 83 ? -1.508 7.553 9.643 1.00 90.19 83 ALA A C 1
ATOM 651 O O . ALA A 1 83 ? -0.345 7.395 10.003 1.00 90.19 83 ALA A O 1
ATOM 652 N N . LEU A 1 84 ? -2.128 6.667 8.858 1.00 92.62 84 LEU A N 1
ATOM 653 C CA . LEU A 1 84 ? -1.474 5.472 8.324 1.00 92.62 84 LEU A CA 1
ATOM 654 C C . LEU A 1 84 ? -0.321 5.828 7.382 1.00 92.62 84 LEU A C 1
ATOM 656 O O . LEU A 1 84 ? 0.755 5.248 7.505 1.00 92.62 84 LEU A O 1
ATOM 660 N N . MET A 1 85 ? -0.526 6.783 6.472 1.00 88.88 85 MET A N 1
ATOM 661 C CA . MET A 1 85 ? 0.512 7.241 5.545 1.00 88.88 85 MET A CA 1
ATOM 662 C C . MET A 1 85 ? 1.663 7.929 6.284 1.00 88.88 85 MET A C 1
ATOM 664 O O . MET A 1 85 ? 2.825 7.677 5.972 1.00 88.88 85 MET A O 1
ATOM 668 N N . GLU A 1 86 ? 1.365 8.733 7.306 1.00 89.25 86 GLU A N 1
ATOM 669 C CA . GLU A 1 86 ? 2.385 9.346 8.162 1.00 89.25 86 GLU A CA 1
ATOM 670 C C . GLU A 1 86 ? 3.232 8.299 8.896 1.00 89.25 86 GLU A C 1
ATOM 672 O O .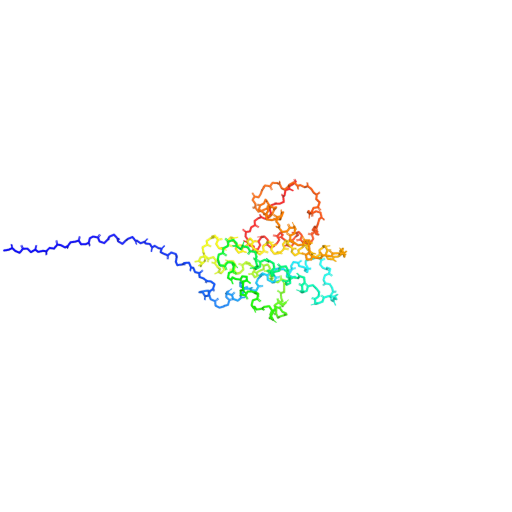 GLU A 1 86 ? 4.457 8.415 8.918 1.00 89.25 86 GLU A O 1
ATOM 677 N N . GLU A 1 87 ? 2.618 7.263 9.478 1.00 91.81 87 GLU A N 1
ATOM 678 C CA . GLU A 1 87 ? 3.369 6.167 10.111 1.00 91.81 87 GLU A CA 1
ATOM 679 C C . GLU A 1 87 ? 4.173 5.355 9.082 1.00 91.81 87 GLU A C 1
ATOM 681 O O . GLU A 1 87 ? 5.341 5.054 9.324 1.00 91.81 87 GLU A O 1
ATOM 686 N N . CYS A 1 88 ? 3.615 5.087 7.894 1.00 91.62 88 CYS A N 1
ATOM 687 C CA . CYS A 1 88 ? 4.345 4.436 6.800 1.00 91.62 88 CYS A CA 1
ATOM 688 C C . CYS A 1 88 ? 5.623 5.207 6.442 1.00 91.62 88 CYS A C 1
ATOM 690 O O . CYS A 1 88 ? 6.675 4.599 6.240 1.00 91.62 88 CYS A O 1
ATOM 692 N N . MET A 1 89 ? 5.551 6.541 6.400 1.00 87.81 89 MET A N 1
ATOM 693 C CA . MET A 1 89 ? 6.700 7.405 6.119 1.00 87.81 89 MET A CA 1
ATOM 694 C C . MET A 1 89 ? 7.697 7.487 7.278 1.00 87.81 89 MET A C 1
ATOM 696 O O . MET A 1 89 ? 8.903 7.580 7.038 1.00 87.81 89 MET A O 1
ATOM 700 N N . LYS A 1 90 ? 7.238 7.434 8.535 1.00 90.94 90 LYS A N 1
ATOM 701 C CA . LYS A 1 90 ? 8.140 7.386 9.702 1.00 90.94 90 LYS A CA 1
ATOM 702 C C . LYS A 1 90 ? 9.023 6.143 9.678 1.00 90.94 90 LYS A C 1
ATOM 704 O O . LYS A 1 90 ? 10.193 6.226 10.042 1.00 90.94 90 LYS A O 1
ATOM 709 N N . GLU A 1 91 ? 8.489 5.030 9.189 1.00 91.44 91 GLU A N 1
ATOM 710 C CA . GLU A 1 91 ? 9.196 3.753 9.076 1.00 91.44 91 GLU A CA 1
ATOM 711 C C . GLU A 1 91 ? 9.966 3.589 7.750 1.00 91.44 91 GLU A C 1
ATOM 713 O O . GLU A 1 91 ? 10.413 2.493 7.423 1.00 91.44 91 GLU A O 1
ATOM 718 N N . ARG A 1 92 ? 10.203 4.672 6.989 1.00 85.81 92 ARG A N 1
ATOM 719 C CA . ARG A 1 92 ? 10.962 4.625 5.718 1.00 85.81 92 ARG A CA 1
ATOM 720 C C . ARG A 1 92 ? 12.334 3.956 5.811 1.00 85.81 92 ARG A C 1
ATOM 722 O O . ARG A 1 92 ? 12.795 3.361 4.844 1.00 85.81 92 ARG A O 1
ATOM 729 N N . GLY A 1 93 ? 12.987 4.041 6.973 1.00 85.38 93 GLY A N 1
ATOM 730 C CA . GLY A 1 93 ? 14.274 3.383 7.215 1.00 85.38 93 GLY A CA 1
ATOM 731 C C . GLY A 1 93 ? 14.190 1.854 7.174 1.00 85.38 93 GLY A C 1
ATOM 732 O O . GLY A 1 93 ? 15.187 1.203 6.878 1.00 85.38 93 GLY A O 1
ATOM 733 N N . ASP A 1 94 ? 13.000 1.297 7.409 1.00 87.31 94 ASP A N 1
ATOM 734 C CA . ASP A 1 94 ? 12.745 -0.142 7.471 1.00 87.31 94 ASP A CA 1
ATOM 735 C C . ASP A 1 94 ? 12.178 -0.716 6.169 1.00 87.31 94 ASP A C 1
ATOM 737 O O . ASP A 1 94 ? 12.066 -1.934 6.043 1.00 87.31 94 ASP A O 1
ATOM 741 N N . TRP A 1 95 ? 11.857 0.119 5.177 1.00 88.50 95 TRP A N 1
ATOM 742 C CA . TRP A 1 95 ? 11.228 -0.318 3.924 1.00 88.50 95 TRP A CA 1
ATOM 743 C C . TRP A 1 95 ? 12.044 -1.357 3.157 1.00 88.50 95 TRP A C 1
ATOM 745 O O . TRP A 1 95 ? 11.477 -2.249 2.532 1.00 88.50 95 TRP A O 1
ATOM 755 N N . ILE A 1 96 ? 13.375 -1.299 3.253 1.00 83.00 96 ILE A N 1
ATOM 756 C CA . ILE A 1 96 ? 14.262 -2.307 2.657 1.00 83.00 96 ILE A CA 1
ATOM 757 C C . ILE A 1 96 ? 14.009 -3.718 3.209 1.00 83.00 96 ILE A C 1
ATOM 759 O O . ILE A 1 96 ? 14.231 -4.701 2.515 1.00 83.00 96 ILE A O 1
ATOM 763 N N . ASN A 1 97 ? 13.481 -3.824 4.429 1.00 85.69 97 ASN A N 1
ATOM 764 C CA . ASN A 1 97 ? 13.112 -5.091 5.056 1.00 85.69 97 ASN A CA 1
ATOM 765 C C . ASN A 1 97 ? 11.672 -5.510 4.712 1.00 85.69 97 ASN A C 1
ATOM 767 O O . ASN A 1 97 ? 11.204 -6.559 5.145 1.00 85.69 97 ASN A O 1
ATOM 771 N N . 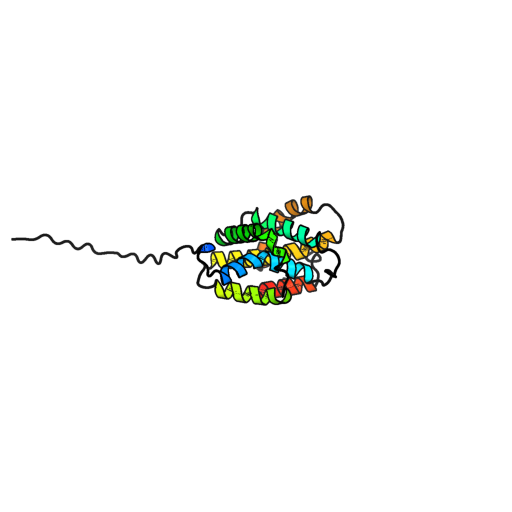TRP A 1 98 ? 10.927 -4.689 3.968 1.00 90.12 98 TRP A N 1
ATOM 772 C CA . TRP A 1 98 ? 9.544 -4.960 3.566 1.00 90.12 98 TRP A CA 1
ATOM 773 C C . TRP A 1 98 ? 9.452 -5.457 2.127 1.00 90.12 98 TRP A C 1
ATOM 775 O O . TRP A 1 98 ? 8.390 -5.360 1.518 1.00 90.12 98 TRP A O 1
ATOM 785 N N . VAL A 1 99 ? 10.546 -5.973 1.574 1.00 85.38 99 VAL A N 1
ATOM 786 C CA . VAL A 1 99 ? 10.605 -6.507 0.205 1.00 85.38 99 VAL A CA 1
ATOM 787 C C . VAL A 1 99 ? 10.286 -8.004 0.138 1.00 85.38 99 VAL A C 1
ATOM 789 O O . VAL A 1 99 ? 10.001 -8.527 -0.932 1.00 85.38 99 VAL A O 1
ATOM 792 N N . GLU A 1 100 ? 10.316 -8.704 1.274 1.00 84.38 100 GLU A N 1
ATOM 793 C CA . GLU A 1 100 ? 10.091 -10.151 1.339 1.00 84.38 100 GLU A CA 1
ATOM 794 C C . GLU A 1 100 ? 8.651 -10.532 0.961 1.00 84.38 100 GLU A C 1
ATOM 796 O O . GLU A 1 100 ? 7.701 -9.819 1.308 1.00 84.38 100 GLU A O 1
ATOM 801 N N . ASN A 1 101 ? 8.489 -11.680 0.292 1.00 88.25 101 ASN A N 1
ATOM 802 C CA . ASN A 1 101 ? 7.203 -12.249 -0.136 1.00 88.25 101 ASN A CA 1
ATOM 803 C C . ASN A 1 101 ? 6.311 -11.214 -0.848 1.00 88.25 101 ASN A C 1
ATOM 805 O O . ASN A 1 101 ? 5.130 -11.064 -0.531 1.00 88.25 101 ASN A O 1
ATOM 809 N N . ILE A 1 102 ? 6.886 -10.400 -1.737 1.00 88.75 102 ILE A N 1
ATOM 810 C CA . ILE A 1 102 ? 6.162 -9.311 -2.405 1.00 88.75 102 ILE A CA 1
ATOM 811 C C . ILE A 1 102 ? 5.019 -9.837 -3.288 1.00 88.75 102 ILE A C 1
ATOM 813 O O . ILE A 1 102 ? 4.007 -9.169 -3.475 1.00 88.75 102 ILE A O 1
ATOM 817 N N . GLU A 1 103 ? 5.135 -11.070 -3.770 1.00 87.81 103 GLU A N 1
ATOM 818 C CA . GLU A 1 103 ? 4.110 -11.809 -4.501 1.00 87.81 103 GLU A CA 1
ATOM 819 C C . GLU A 1 103 ? 2.833 -12.065 -3.682 1.00 87.81 103 GLU A C 1
ATOM 821 O O . GLU A 1 103 ? 1.758 -12.228 -4.264 1.00 87.81 103 GLU A O 1
ATOM 826 N N . ASP A 1 104 ? 2.920 -12.040 -2.347 1.00 92.19 104 ASP A N 1
ATOM 827 C CA . ASP A 1 104 ? 1.782 -12.246 -1.447 1.00 92.19 104 ASP A CA 1
ATOM 828 C C . ASP A 1 104 ? 0.966 -10.968 -1.207 1.00 92.19 104 ASP A C 1
ATOM 830 O O . ASP A 1 104 ? -0.107 -11.032 -0.600 1.00 92.19 104 ASP A O 1
ATOM 834 N N . VAL A 1 105 ? 1.403 -9.807 -1.709 1.00 93.88 105 VAL A N 1
ATOM 835 C CA . VAL A 1 105 ? 0.729 -8.513 -1.492 1.00 93.88 105 VAL A CA 1
ATOM 836 C C . VAL A 1 105 ? -0.775 -8.540 -1.804 1.00 93.88 105 VAL A C 1
ATOM 838 O O . VAL A 1 105 ? -1.550 -8.081 -0.961 1.00 93.88 105 VAL A O 1
ATOM 841 N N . PRO A 1 106 ? -1.265 -9.134 -2.912 1.00 94.06 106 PRO A N 1
ATOM 842 C CA . PRO A 1 106 ? -2.705 -9.265 -3.146 1.00 94.06 106 PRO A CA 1
ATOM 843 C C . PRO A 1 106 ? -3.440 -10.023 -2.026 1.0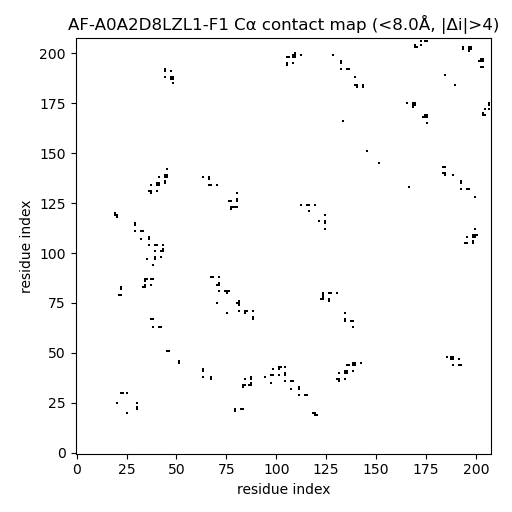0 94.06 106 PRO A C 1
ATOM 845 O O . PRO A 1 106 ? -4.558 -9.673 -1.639 1.00 94.06 106 PRO A O 1
ATOM 848 N N . LYS A 1 107 ? -2.820 -11.069 -1.470 1.00 94.56 107 LYS A N 1
ATOM 849 C CA . LYS A 1 107 ? -3.374 -11.811 -0.332 1.00 94.56 107 LYS A CA 1
ATOM 850 C C . LYS A 1 107 ? -3.323 -10.976 0.947 1.00 94.56 107 LYS A C 1
ATOM 852 O O . LYS A 1 107 ? -4.324 -10.925 1.658 1.00 94.56 107 LYS A O 1
ATOM 857 N N . GLU A 1 108 ? -2.220 -10.282 1.209 1.00 94.81 108 GLU A N 1
ATOM 858 C CA . GLU A 1 108 ? -2.088 -9.378 2.358 1.00 94.81 108 GLU A CA 1
ATOM 859 C C . GLU A 1 108 ? -3.141 -8.267 2.340 1.00 94.81 108 GLU A C 1
ATOM 861 O O . GLU A 1 108 ? -3.749 -7.986 3.373 1.00 94.81 108 GLU A O 1
ATOM 866 N N . CYS A 1 109 ? -3.421 -7.678 1.173 1.00 95.56 109 CYS A N 1
ATOM 867 C CA . CYS A 1 109 ? -4.492 -6.701 1.006 1.00 95.56 109 CYS A CA 1
ATOM 868 C C . CYS A 1 109 ? -5.845 -7.272 1.450 1.00 95.56 109 CYS A C 1
ATOM 870 O O . CYS A 1 109 ? -6.537 -6.640 2.251 1.00 95.56 109 CYS A O 1
ATOM 872 N N . ARG A 1 110 ? -6.209 -8.481 0.995 1.00 95.12 110 ARG A N 1
ATOM 873 C CA . ARG A 1 110 ? -7.452 -9.152 1.421 1.00 95.12 110 ARG A CA 1
ATOM 874 C C . ARG A 1 110 ? -7.485 -9.368 2.929 1.00 95.12 110 ARG A C 1
ATOM 876 O O . ARG A 1 110 ? -8.477 -9.021 3.571 1.00 95.12 110 ARG A O 1
ATOM 883 N N . ASP A 1 111 ? -6.404 -9.911 3.481 1.00 94.62 111 ASP A N 1
ATOM 884 C CA . ASP A 1 111 ? -6.306 -10.272 4.895 1.00 94.62 111 ASP A CA 1
ATOM 885 C C . ASP A 1 111 ? -6.409 -9.024 5.793 1.00 94.62 111 ASP A C 1
ATOM 887 O O . ASP A 1 111 ? -7.154 -9.022 6.776 1.00 94.62 111 ASP A O 1
ATOM 891 N N . VAL A 1 112 ? -5.736 -7.925 5.430 1.00 95.19 112 VAL A N 1
ATOM 892 C CA . VAL A 1 112 ? -5.806 -6.654 6.167 1.00 95.19 112 VAL A CA 1
ATOM 893 C C . VAL A 1 112 ? -7.192 -6.025 6.058 1.00 95.19 112 VAL A C 1
ATOM 895 O O . VAL A 1 112 ? -7.757 -5.641 7.081 1.00 95.19 112 VAL A O 1
ATOM 898 N N . ILE A 1 113 ? -7.787 -5.949 4.863 1.00 94.06 113 ILE A N 1
ATOM 899 C CA . ILE A 1 113 ? -9.142 -5.398 4.702 1.00 94.06 113 ILE A CA 1
ATOM 900 C C . ILE A 1 113 ? -10.163 -6.213 5.502 1.00 94.06 113 ILE A C 1
ATOM 902 O O . ILE A 1 113 ? -10.991 -5.634 6.208 1.00 94.06 113 ILE A O 1
ATOM 906 N N . ALA A 1 114 ? -10.084 -7.544 5.459 1.00 92.94 114 ALA A N 1
ATOM 907 C CA . ALA A 1 114 ? -10.936 -8.414 6.262 1.00 92.94 114 ALA A CA 1
ATOM 908 C C . ALA A 1 114 ? -10.743 -8.177 7.768 1.00 92.94 114 ALA A C 1
ATOM 910 O O . ALA A 1 114 ? -11.718 -8.156 8.516 1.00 92.94 114 ALA A O 1
ATOM 911 N N . ALA A 1 115 ? -9.506 -7.947 8.212 1.00 91.62 115 ALA A N 1
ATOM 912 C CA . ALA A 1 115 ? -9.191 -7.700 9.613 1.00 91.62 115 ALA A CA 1
ATOM 913 C C . ALA A 1 115 ? -9.611 -6.304 10.112 1.00 91.62 115 ALA A C 1
ATOM 915 O O . ALA A 1 115 ? -9.827 -6.141 11.318 1.00 91.62 115 ALA A O 1
ATOM 916 N N . LEU A 1 116 ? -9.709 -5.314 9.217 1.00 90.44 116 LEU A N 1
ATOM 917 C CA . LEU A 1 116 ? -10.189 -3.955 9.500 1.00 90.44 116 LEU A CA 1
ATOM 918 C C . LEU A 1 116 ? -11.720 -3.835 9.410 1.00 90.44 116 LEU A C 1
ATOM 920 O O . LEU A 1 116 ? -12.310 -2.981 10.078 1.00 90.44 116 LEU A O 1
ATOM 924 N N . ASN A 1 117 ? -12.374 -4.702 8.630 1.00 87.44 117 ASN A N 1
ATOM 925 C CA . ASN A 1 117 ? -13.832 -4.778 8.558 1.00 87.44 117 ASN A CA 1
ATOM 926 C C . ASN A 1 117 ? -14.439 -5.005 9.951 1.00 87.44 117 ASN A C 1
ATOM 928 O O . ASN A 1 117 ? -14.031 -5.889 10.700 1.00 87.44 117 ASN A O 1
ATOM 932 N N . GLY A 1 118 ? -15.426 -4.180 10.304 1.00 83.56 118 GLY A N 1
ATOM 933 C CA . GLY A 1 118 ? -16.073 -4.208 11.619 1.00 83.56 118 GLY A CA 1
ATOM 934 C C . GLY A 1 118 ? -15.291 -3.513 12.741 1.00 83.56 118 GLY A C 1
ATOM 935 O O . GLY A 1 118 ? -15.832 -3.391 13.837 1.00 83.56 118 GLY A O 1
ATOM 936 N N . LYS A 1 119 ? -14.063 -3.034 12.484 1.00 87.62 119 LYS A N 1
ATOM 937 C CA . LYS A 1 119 ? -13.276 -2.209 13.424 1.00 87.62 119 LYS A CA 1
ATOM 938 C C . LYS A 1 119 ? -13.231 -0.739 13.027 1.00 87.62 119 LYS A C 1
ATOM 940 O O . LYS A 1 119 ? -13.210 0.119 13.900 1.00 87.62 119 LYS A O 1
ATOM 945 N N . LEU A 1 120 ? -13.202 -0.466 11.726 1.00 87.50 120 LEU A N 1
ATOM 946 C CA . LEU A 1 120 ? -13.232 0.884 11.174 1.00 87.50 120 LEU A CA 1
ATOM 947 C C . LEU A 1 120 ? -14.597 1.198 10.570 1.00 87.50 120 LEU A C 1
ATOM 949 O O . LEU A 1 120 ? -15.349 0.301 10.171 1.00 87.50 120 LEU A O 1
ATOM 953 N N . GLU A 1 121 ? -14.900 2.488 10.465 1.00 88.81 121 GLU A N 1
ATOM 954 C CA . GLU A 1 121 ? -16.048 2.938 9.695 1.00 88.81 121 GLU A CA 1
ATOM 955 C C . GLU A 1 121 ? -15.871 2.576 8.219 1.00 88.81 121 GLU A C 1
ATOM 957 O O . GLU A 1 121 ? -14.770 2.587 7.665 1.00 88.81 121 GLU A O 1
ATOM 962 N N . ARG A 1 122 ? -16.988 2.294 7.541 1.00 86.94 122 ARG A N 1
ATOM 963 C CA . ARG A 1 122 ? -16.974 1.953 6.113 1.00 86.94 122 ARG A CA 1
ATOM 964 C C . ARG A 1 122 ? -16.270 3.028 5.275 1.00 86.94 122 ARG A C 1
ATOM 966 O O . ARG A 1 122 ? -15.589 2.682 4.317 1.00 86.94 122 ARG A O 1
ATOM 973 N N . GLY A 1 123 ? -16.417 4.304 5.641 1.00 86.06 123 GLY A N 1
ATOM 974 C CA . GLY A 1 123 ? -15.750 5.420 4.967 1.00 86.06 123 GLY A CA 1
ATOM 975 C C . GLY A 1 123 ? -14.225 5.308 4.996 1.00 86.06 123 GLY A C 1
ATOM 976 O O . GLY A 1 123 ? -13.596 5.429 3.948 1.00 86.06 123 GLY A O 1
ATOM 977 N N . ASP A 1 124 ? -13.641 4.987 6.154 1.00 89.38 124 ASP A N 1
ATOM 978 C CA . ASP A 1 124 ? -12.192 4.809 6.311 1.00 89.38 124 ASP A CA 1
ATOM 979 C C . ASP A 1 124 ? -11.670 3.595 5.546 1.00 89.38 124 ASP A C 1
ATOM 981 O O . ASP A 1 124 ? -10.621 3.662 4.908 1.00 89.38 124 ASP A O 1
ATOM 985 N N . ILE A 1 125 ? -12.425 2.494 5.550 1.00 90.69 125 ILE A N 1
ATOM 986 C CA . ILE A 1 125 ? -12.064 1.286 4.798 1.00 90.69 125 ILE A CA 1
ATOM 987 C C . ILE A 1 125 ? -12.053 1.582 3.296 1.00 90.69 125 ILE A C 1
ATOM 989 O O . ILE A 1 125 ? -11.115 1.212 2.590 1.00 90.69 125 ILE A O 1
ATOM 993 N N . GLU A 1 126 ? -13.073 2.274 2.790 1.00 87.81 126 GLU A N 1
ATOM 994 C CA . GLU A 1 126 ? -13.145 2.638 1.376 1.00 87.81 126 GLU A CA 1
ATOM 995 C C . GLU A 1 126 ? -12.104 3.700 0.989 1.00 87.81 126 GLU A C 1
ATOM 997 O O . GLU A 1 126 ? -11.557 3.646 -0.118 1.00 87.81 126 GLU A O 1
ATOM 1002 N N . ALA A 1 127 ? -11.774 4.628 1.889 1.00 87.31 127 ALA A N 1
ATOM 1003 C CA . ALA A 1 127 ? -10.666 5.559 1.707 1.00 87.31 127 ALA A CA 1
ATOM 1004 C C . ALA A 1 127 ? -9.330 4.808 1.622 1.00 87.31 127 ALA A C 1
ATOM 1006 O O . ALA A 1 127 ? -8.557 5.056 0.698 1.00 87.31 127 ALA A O 1
ATOM 1007 N N . PHE A 1 128 ? -9.096 3.836 2.510 1.00 90.81 128 PHE A N 1
ATOM 1008 C CA . PHE A 1 128 ? -7.865 3.050 2.533 1.00 90.81 128 PHE A CA 1
ATOM 1009 C C . PHE A 1 128 ? -7.699 2.205 1.268 1.00 90.81 128 PHE A C 1
ATOM 1011 O O . PHE A 1 128 ? -6.659 2.269 0.617 1.00 90.81 128 PHE A O 1
ATOM 1018 N N . LYS A 1 129 ? -8.750 1.489 0.847 1.00 90.62 129 LYS A N 1
ATOM 1019 C CA . LYS A 1 129 ? -8.755 0.756 -0.430 1.00 90.62 129 LYS A CA 1
ATOM 1020 C C . LYS A 1 129 ? -8.453 1.674 -1.609 1.00 90.62 129 LYS A C 1
ATOM 1022 O O . LYS A 1 129 ? -7.650 1.324 -2.464 1.00 90.62 129 LYS A O 1
ATOM 1027 N N . SER A 1 130 ? -9.097 2.844 -1.655 1.00 86.06 130 SER A N 1
ATOM 1028 C CA . SER A 1 130 ? -8.860 3.817 -2.726 1.00 86.06 130 SER A CA 1
ATOM 1029 C C . SER A 1 130 ? -7.397 4.239 -2.749 1.00 86.06 130 SER A C 1
ATOM 1031 O O . SER A 1 130 ? -6.783 4.167 -3.800 1.00 86.06 130 SER A O 1
ATOM 1033 N N . ASN A 1 131 ? -6.833 4.586 -1.591 1.00 87.25 131 ASN A N 1
ATOM 1034 C CA . ASN A 1 131 ? -5.439 4.998 -1.460 1.00 87.25 131 ASN A CA 1
ATOM 1035 C C . ASN A 1 131 ? -4.459 3.935 -1.987 1.00 87.25 131 ASN A C 1
ATOM 1037 O O . ASN A 1 131 ? -3.533 4.266 -2.716 1.00 87.25 131 ASN A O 1
ATOM 1041 N N . LEU A 1 132 ? -4.686 2.651 -1.687 1.00 90.69 132 LEU A N 1
ATOM 1042 C CA . LEU A 1 132 ? -3.831 1.567 -2.191 1.00 90.69 132 LEU A CA 1
ATOM 1043 C C . LEU A 1 132 ? -3.908 1.410 -3.719 1.00 90.69 132 LEU A C 1
ATOM 1045 O O . LEU A 1 132 ? -2.875 1.257 -4.366 1.00 90.69 132 LEU A O 1
ATOM 1049 N N . ILE A 1 133 ? -5.108 1.473 -4.309 1.00 86.88 133 ILE A N 1
ATOM 1050 C CA . ILE A 1 133 ? -5.267 1.397 -5.775 1.00 86.88 133 ILE A CA 1
ATOM 1051 C C . ILE A 1 133 ? -4.635 2.623 -6.442 1.00 86.88 133 ILE A C 1
ATOM 1053 O O . ILE A 1 133 ? -3.980 2.487 -7.471 1.00 86.88 133 ILE A O 1
ATOM 1057 N N . GLU A 1 134 ? -4.810 3.807 -5.855 1.00 82.06 134 GLU A N 1
ATOM 1058 C CA . GLU A 1 134 ? -4.210 5.051 -6.337 1.00 82.06 134 GLU A CA 1
ATOM 1059 C C . GLU A 1 134 ? -2.677 4.960 -6.358 1.00 82.06 134 GLU A C 1
ATOM 1061 O O . GLU A 1 134 ? -2.060 5.239 -7.384 1.00 82.06 134 GLU A O 1
ATOM 1066 N N . ILE A 1 135 ? -2.058 4.472 -5.280 1.00 85.31 135 ILE A N 1
ATOM 1067 C CA . ILE A 1 135 ? -0.608 4.237 -5.242 1.00 85.31 135 ILE A CA 1
ATOM 1068 C C . ILE A 1 135 ? -0.184 3.262 -6.343 1.00 85.31 135 ILE A C 1
ATOM 1070 O O . ILE A 1 135 ? 0.721 3.578 -7.112 1.00 85.31 135 ILE A O 1
ATOM 1074 N N . GLY A 1 136 ? -0.849 2.106 -6.455 1.00 84.94 136 GLY A N 1
ATOM 1075 C CA . GLY A 1 136 ? -0.528 1.112 -7.480 1.00 84.94 136 GLY A CA 1
ATOM 1076 C C . GLY A 1 136 ? -0.597 1.706 -8.887 1.00 84.94 136 GLY A C 1
ATOM 1077 O O . GLY A 1 136 ? 0.372 1.656 -9.637 1.00 84.94 136 GLY A O 1
ATOM 1078 N N . TYR A 1 137 ? -1.705 2.351 -9.242 1.00 79.75 137 TYR A N 1
ATOM 1079 C CA . TYR A 1 137 ? -1.859 2.922 -10.581 1.00 79.75 137 TYR A CA 1
ATOM 1080 C C . TYR A 1 137 ? -0.790 3.988 -10.857 1.00 79.75 137 TYR A C 1
ATOM 1082 O O . TYR A 1 137 ? -0.217 4.010 -11.946 1.00 79.75 137 TYR A O 1
ATOM 1090 N N . ASN A 1 138 ? -0.479 4.856 -9.889 1.00 76.69 138 ASN A N 1
ATOM 1091 C CA . ASN A 1 138 ? 0.539 5.886 -10.092 1.00 76.69 138 ASN A CA 1
ATOM 1092 C C . ASN A 1 138 ? 1.945 5.316 -10.245 1.00 76.69 138 ASN A C 1
ATOM 1094 O O . ASN A 1 138 ? 2.728 5.846 -11.028 1.00 76.69 138 ASN A O 1
ATOM 1098 N N . VAL A 1 139 ? 2.254 4.222 -9.553 1.00 79.25 139 VAL A N 1
ATOM 1099 C CA . VAL A 1 139 ? 3.516 3.513 -9.756 1.00 79.25 139 VAL A CA 1
ATOM 1100 C C . VAL A 1 139 ? 3.594 2.930 -11.166 1.00 79.25 139 VAL A C 1
ATOM 1102 O O . VAL A 1 139 ? 4.575 3.198 -11.856 1.00 79.25 139 VAL A O 1
ATOM 1105 N N . ALA A 1 140 ? 2.555 2.224 -11.625 1.00 78.75 140 ALA A N 1
ATOM 1106 C CA . ALA A 1 140 ? 2.517 1.661 -12.981 1.00 78.75 140 ALA A CA 1
ATOM 1107 C C . ALA A 1 140 ? 2.744 2.738 -14.060 1.00 78.75 140 ALA A C 1
ATOM 1109 O O . ALA A 1 140 ? 3.493 2.553 -15.014 1.00 78.75 140 ALA A O 1
ATOM 1110 N N . LEU A 1 141 ? 2.158 3.924 -13.883 1.00 73.69 141 LEU A N 1
ATOM 1111 C CA . LEU A 1 141 ? 2.386 5.033 -14.806 1.00 73.69 141 LEU A CA 1
ATOM 1112 C C . LEU A 1 141 ? 3.792 5.629 -14.727 1.00 73.69 141 LEU A C 1
ATOM 1114 O O . LEU A 1 141 ? 4.416 5.881 -15.760 1.00 73.69 141 LEU A O 1
ATOM 1118 N N . ALA A 1 142 ? 4.277 5.894 -13.514 1.00 70.50 142 ALA A N 1
ATOM 1119 C CA . ALA A 1 142 ? 5.535 6.595 -13.300 1.00 70.50 142 ALA A CA 1
ATOM 1120 C C . ALA A 1 142 ? 6.744 5.776 -13.764 1.00 70.50 142 ALA A C 1
ATOM 1122 O O . ALA A 1 142 ? 7.684 6.340 -14.327 1.00 70.50 142 ALA A O 1
ATOM 1123 N N . TYR A 1 143 ? 6.720 4.456 -13.567 1.00 65.19 143 TYR A N 1
ATOM 1124 C CA . TYR A 1 143 ? 7.817 3.584 -13.989 1.00 65.19 143 TYR A CA 1
ATOM 1125 C C . TYR A 1 143 ? 7.971 3.552 -15.507 1.00 65.19 143 TYR A C 1
ATOM 1127 O O . TYR A 1 143 ? 9.094 3.569 -16.011 1.00 65.19 143 TYR A O 1
ATOM 1135 N N . ARG A 1 144 ? 6.869 3.650 -16.253 1.00 61.25 144 ARG A N 1
ATOM 1136 C CA . ARG A 1 144 ? 6.953 3.766 -17.707 1.00 61.25 144 ARG A CA 1
ATOM 1137 C C . ARG A 1 144 ? 7.499 5.109 -18.189 1.00 61.25 144 ARG A C 1
ATOM 1139 O O . ARG A 1 144 ? 8.166 5.166 -19.220 1.00 61.25 144 ARG A O 1
ATOM 1146 N N . GLU A 1 145 ? 7.244 6.197 -17.465 1.00 51.91 145 GLU A N 1
ATOM 1147 C CA . GLU A 1 145 ? 7.870 7.490 -17.772 1.00 51.91 145 GLU A CA 1
ATOM 1148 C C . GLU A 1 145 ? 9.370 7.504 -17.452 1.00 51.91 145 GLU A C 1
ATOM 1150 O O . GLU A 1 145 ? 10.134 8.187 -18.135 1.00 51.91 145 GLU A O 1
ATOM 1155 N N . PHE A 1 146 ? 9.806 6.732 -16.453 1.00 52.66 146 PHE A N 1
ATOM 1156 C CA . PHE A 1 146 ? 11.219 6.609 -16.085 1.00 52.66 146 PHE A CA 1
ATOM 1157 C C . PHE A 1 146 ? 12.062 5.972 -17.200 1.00 52.66 146 PHE A C 1
ATOM 1159 O O . PHE A 1 146 ? 13.209 6.374 -17.413 1.00 52.66 146 PHE A O 1
ATOM 1166 N N . ASP A 1 147 ? 11.460 5.067 -17.977 1.00 52.88 147 ASP A N 1
ATOM 1167 C CA . ASP A 1 147 ? 12.078 4.435 -19.150 1.00 52.88 147 ASP A CA 1
ATOM 1168 C C . ASP A 1 147 ? 12.353 5.452 -20.292 1.00 52.88 147 ASP A C 1
ATOM 1170 O O . ASP A 1 147 ? 13.230 5.262 -21.137 1.00 52.88 147 ASP A O 1
ATOM 1174 N N . TYR A 1 148 ? 11.684 6.616 -20.269 1.00 46.31 148 TYR A N 1
ATOM 1175 C CA . TYR A 1 148 ? 11.864 7.732 -21.206 1.00 46.31 148 TYR A CA 1
ATOM 1176 C C . TYR A 1 148 ? 12.431 8.984 -20.504 1.00 46.31 148 TYR A C 1
ATOM 1178 O O . TYR A 1 148 ? 11.725 9.950 -20.219 1.00 46.31 148 TYR A O 1
ATOM 1186 N N . ARG A 1 149 ? 13.750 8.994 -20.262 1.00 46.19 149 ARG A N 1
ATOM 1187 C CA . ARG A 1 149 ? 14.551 10.095 -19.665 1.00 46.19 149 ARG A CA 1
ATOM 1188 C C . ARG A 1 149 ? 13.962 11.516 -19.823 1.00 46.19 149 ARG A C 1
ATOM 1190 O O . ARG A 1 149 ? 14.134 12.145 -20.866 1.00 46.19 149 ARG A O 1
ATOM 1197 N N . SER A 1 150 ? 13.356 12.079 -18.767 1.00 42.91 150 SER A N 1
ATOM 1198 C CA . SER A 1 150 ? 13.362 13.528 -18.437 1.00 42.91 150 SER A CA 1
ATOM 1199 C C . SER A 1 150 ? 12.571 13.875 -17.153 1.00 42.91 150 SER A C 1
ATOM 1201 O O . SER A 1 150 ? 11.414 13.510 -17.012 1.00 42.91 150 SER A O 1
ATOM 1203 N N . GLY A 1 151 ? 13.179 14.662 -16.250 1.00 51.34 151 GLY A N 1
ATOM 1204 C CA . GLY A 1 151 ? 12.511 15.598 -15.318 1.00 51.34 151 GLY A CA 1
ATOM 1205 C C . GLY A 1 151 ? 11.349 15.111 -14.429 1.00 51.34 151 GLY A C 1
ATOM 1206 O O . GLY A 1 151 ? 10.324 15.787 -14.379 1.00 51.34 151 GLY A O 1
ATOM 1207 N N . PHE A 1 152 ? 11.523 14.010 -13.690 1.00 50.28 152 PHE A N 1
ATOM 1208 C CA . PHE A 1 152 ? 10.524 13.344 -12.825 1.00 50.28 152 PHE A CA 1
ATOM 1209 C C . PHE A 1 152 ? 9.701 14.273 -11.898 1.00 50.28 152 PHE A C 1
ATOM 1211 O O . PHE A 1 152 ? 8.473 14.243 -11.903 1.00 50.28 152 PHE A O 1
ATOM 1218 N N . LEU A 1 153 ? 10.355 15.161 -11.138 1.00 51.25 153 LEU A N 1
ATOM 1219 C CA . LEU A 1 153 ? 9.693 15.954 -10.084 1.00 51.25 153 LEU A CA 1
ATOM 1220 C C . LEU A 1 153 ? 8.734 17.030 -10.614 1.00 51.25 153 LEU A C 1
ATOM 1222 O O . LEU A 1 153 ? 7.701 17.305 -10.009 1.00 51.25 153 LEU A O 1
ATOM 1226 N N . SER A 1 154 ? 9.065 17.642 -11.752 1.00 51.44 154 SER A N 1
ATOM 1227 C CA . SER A 1 154 ? 8.241 18.694 -12.358 1.00 51.44 154 SER A CA 1
ATOM 1228 C C . SER A 1 154 ? 6.979 18.133 -13.014 1.00 51.44 154 SER A C 1
ATOM 1230 O O . SER A 1 154 ? 5.992 18.859 -13.112 1.00 51.44 154 SER A O 1
ATOM 1232 N N . ARG A 1 155 ? 7.006 16.875 -13.473 1.00 54.69 155 ARG A N 1
ATOM 1233 C CA . ARG A 1 155 ? 5.864 16.230 -14.135 1.00 54.69 155 ARG A CA 1
ATOM 1234 C C . ARG A 1 155 ? 4.868 15.655 -13.137 1.00 54.69 155 ARG A C 1
ATOM 1236 O O . ARG A 1 155 ? 3.671 15.830 -13.340 1.00 54.69 155 ARG A O 1
ATOM 1243 N N . LEU A 1 156 ? 5.346 15.092 -12.024 1.00 52.59 156 LEU A 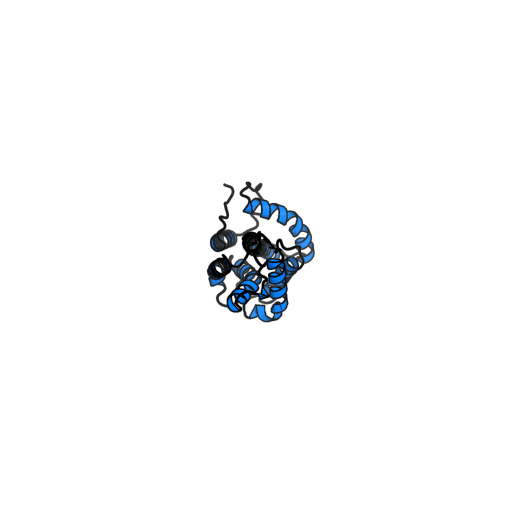N 1
ATOM 1244 C CA . LEU A 1 156 ? 4.489 14.528 -10.977 1.00 52.59 156 LEU A CA 1
ATOM 1245 C C . LEU A 1 156 ? 3.449 15.527 -10.448 1.00 52.59 156 LEU A C 1
ATOM 1247 O O . LEU A 1 156 ? 2.279 15.176 -10.341 1.00 52.59 156 LEU A O 1
ATOM 1251 N N . ASN A 1 157 ? 3.839 16.777 -10.178 1.00 53.84 157 ASN A N 1
ATOM 1252 C CA . ASN A 1 157 ? 2.926 17.773 -9.602 1.00 53.84 157 ASN A CA 1
ATOM 1253 C C . ASN A 1 157 ? 1.811 18.205 -10.582 1.00 53.84 157 ASN A C 1
ATOM 1255 O O . ASN A 1 157 ? 0.648 18.327 -10.206 1.00 53.84 157 ASN A O 1
ATOM 1259 N N . THR A 1 158 ? 2.138 18.402 -11.865 1.00 52.00 158 THR A N 1
ATOM 1260 C CA . THR A 1 158 ? 1.141 18.749 -12.899 1.00 52.00 158 THR A CA 1
ATOM 1261 C C . THR A 1 158 ? 0.230 17.568 -13.233 1.00 52.00 158 THR A C 1
ATOM 1263 O O . THR A 1 158 ? -0.952 17.759 -13.516 1.00 52.00 158 THR A O 1
ATOM 1266 N N . TYR A 1 159 ? 0.764 16.350 -13.169 1.00 54.69 159 TYR A N 1
ATOM 1267 C CA . TYR A 1 159 ? 0.024 15.127 -13.443 1.00 54.69 159 TYR A CA 1
ATOM 1268 C C . TYR A 1 159 ? -1.007 14.830 -12.343 1.00 54.69 159 TYR A C 1
ATOM 1270 O O . TYR A 1 159 ? -2.167 14.562 -12.643 1.00 54.69 159 TYR A O 1
ATOM 1278 N N . TRP A 1 160 ? -0.628 15.008 -11.074 1.00 53.53 160 TRP A N 1
ATOM 1279 C CA . TRP A 1 160 ? -1.441 14.707 -9.890 1.00 53.53 160 TRP A CA 1
ATOM 1280 C C . TRP A 1 160 ? -2.849 15.335 -9.872 1.00 53.53 160 TRP A C 1
ATOM 1282 O O . TRP A 1 160 ? -3.828 14.663 -9.539 1.00 53.53 160 TRP A O 1
ATOM 1292 N N . VAL A 1 161 ? -2.988 16.611 -10.253 1.00 55.88 161 VAL A N 1
ATOM 1293 C CA . VAL A 1 161 ? -4.282 17.329 -10.224 1.00 55.88 161 VAL A CA 1
ATOM 1294 C C . VAL A 1 161 ? -5.256 16.792 -11.276 1.00 55.88 161 VAL A C 1
ATOM 1296 O O . VAL A 1 161 ? -6.423 16.548 -10.973 1.00 55.88 161 VAL A O 1
ATOM 1299 N N . VAL A 1 162 ? -4.771 16.542 -12.494 1.00 53.38 162 VAL A N 1
ATOM 1300 C CA . VAL A 1 162 ? -5.561 15.958 -13.597 1.00 53.38 162 VAL A CA 1
ATOM 1301 C C . VAL A 1 162 ? -5.991 14.522 -13.269 1.00 53.38 162 VAL A C 1
ATOM 1303 O O . VAL A 1 162 ? -6.972 13.997 -13.799 1.00 53.38 162 VAL A O 1
ATOM 1306 N N . TRP A 1 163 ? -5.264 13.877 -12.364 1.00 59.50 163 TRP A N 1
ATOM 1307 C CA . TRP A 1 163 ? -5.385 12.463 -12.078 1.00 59.50 163 TRP A CA 1
ATOM 1308 C C . TRP A 1 163 ? -6.438 12.118 -11.025 1.00 59.50 163 TRP A C 1
ATOM 1310 O O . TRP A 1 163 ? -7.139 11.115 -11.179 1.00 59.50 163 TRP A O 1
ATOM 1320 N N . LYS A 1 164 ? -6.642 12.979 -10.013 1.00 60.16 164 LYS A N 1
ATOM 1321 C CA . LYS A 1 164 ? -7.750 12.835 -9.044 1.00 60.16 164 LYS A CA 1
ATOM 1322 C C . LYS A 1 164 ? -9.106 12.727 -9.747 1.00 60.16 164 LYS A C 1
ATOM 1324 O O . LYS A 1 164 ? -9.933 11.890 -9.382 1.00 60.16 164 LYS A O 1
ATOM 1329 N N . GLU A 1 165 ? -9.312 13.526 -10.793 1.00 59.97 165 GLU A N 1
ATOM 1330 C CA . GLU A 1 165 ? -10.531 13.491 -11.606 1.00 59.97 165 GLU A CA 1
ATOM 1331 C C . GLU A 1 165 ? -10.674 12.160 -12.361 1.00 59.97 165 GLU A C 1
ATOM 1333 O O . GLU A 1 165 ? -11.756 11.569 -12.389 1.00 59.97 165 GLU A O 1
ATOM 1338 N N . ARG A 1 166 ? -9.580 11.622 -12.910 1.00 59.44 166 ARG A N 1
ATOM 1339 C CA . ARG A 1 166 ? -9.591 10.389 -13.717 1.00 59.44 166 ARG A CA 1
ATOM 1340 C C . ARG A 1 166 ? -9.738 9.126 -12.882 1.00 59.44 166 ARG A C 1
ATOM 1342 O O . ARG A 1 166 ? -10.509 8.247 -13.258 1.00 59.44 166 ARG A O 1
ATOM 1349 N N . PHE A 1 167 ? -9.076 9.053 -11.732 1.00 59.47 167 PHE A N 1
ATOM 1350 C CA . PHE A 1 167 ? -9.256 7.948 -10.794 1.00 59.47 167 PHE A CA 1
ATOM 1351 C C . PHE A 1 167 ? -10.691 7.896 -10.258 1.00 59.47 167 PHE A C 1
ATOM 1353 O O . PHE A 1 167 ? -11.292 6.825 -10.153 1.00 59.47 167 PHE A O 1
ATOM 1360 N N . SER A 1 168 ? -11.283 9.065 -9.985 1.00 58.22 168 SER A N 1
ATOM 1361 C CA . SER A 1 168 ? -12.690 9.135 -9.596 1.00 58.22 168 SER A CA 1
ATOM 1362 C C . SER A 1 168 ? -13.607 8.549 -10.676 1.00 58.22 168 SER A C 1
ATOM 1364 O O . SER A 1 168 ? -14.523 7.803 -10.336 1.00 58.22 168 SER A O 1
ATOM 1366 N N . ALA A 1 169 ? -13.321 8.781 -11.965 1.00 58.88 169 ALA A N 1
ATOM 1367 C CA . ALA A 1 169 ? -14.062 8.206 -13.091 1.00 58.88 169 ALA A CA 1
ATOM 1368 C C . ALA A 1 169 ? -13.847 6.687 -13.233 1.00 58.88 169 ALA A C 1
ATOM 1370 O O . ALA A 1 169 ? -14.817 5.950 -13.406 1.00 58.88 169 ALA A O 1
ATOM 1371 N N . PHE A 1 170 ? -12.604 6.220 -13.075 1.00 52.28 170 PHE A N 1
ATOM 1372 C CA . PHE A 1 170 ? -12.225 4.802 -13.098 1.00 52.28 170 PHE A CA 1
ATOM 1373 C C . PHE A 1 170 ? -12.968 3.979 -12.034 1.00 52.28 170 PHE A C 1
ATOM 1375 O O . PHE A 1 170 ? -13.463 2.892 -12.314 1.00 52.28 170 PHE A O 1
ATOM 1382 N N . ILE A 1 171 ? -13.113 4.523 -10.823 1.00 54.81 171 ILE A N 1
ATOM 1383 C CA . ILE A 1 171 ? -13.802 3.845 -9.714 1.00 54.81 171 ILE A CA 1
ATOM 1384 C C . ILE A 1 171 ? -15.326 4.008 -9.761 1.00 54.81 171 ILE A C 1
ATOM 1386 O O . ILE A 1 171 ? -16.049 3.148 -9.262 1.00 54.81 171 ILE A O 1
ATOM 1390 N N . SER A 1 172 ? -15.841 5.088 -10.355 1.00 57.00 172 SER A N 1
ATOM 1391 C CA . SER A 1 172 ? -17.289 5.340 -10.437 1.00 57.00 172 SER A CA 1
ATOM 1392 C C . SER A 1 172 ? -17.980 4.678 -11.635 1.00 57.00 172 SER A C 1
ATOM 1394 O O . SER A 1 172 ? -19.196 4.801 -11.769 1.00 57.00 172 SER A O 1
ATOM 1396 N N . GLY A 1 173 ? -17.248 3.945 -12.483 1.00 47.16 173 GLY A N 1
ATOM 1397 C CA . GLY A 1 173 ? -17.822 3.199 -13.609 1.00 47.16 173 GLY A CA 1
ATOM 1398 C C . GLY A 1 173 ? -18.334 4.080 -14.752 1.00 47.16 173 GLY A C 1
ATOM 1399 O O . GLY A 1 173 ? -19.057 3.599 -15.623 1.00 47.16 173 GLY A O 1
ATOM 1400 N N . ASN A 1 174 ? -17.968 5.364 -14.771 1.00 41.44 174 ASN A N 1
ATOM 1401 C CA . ASN A 1 174 ? -18.205 6.223 -15.923 1.00 41.44 174 ASN A CA 1
ATOM 1402 C C . ASN A 1 174 ? -17.149 5.915 -16.987 1.00 41.44 174 ASN A C 1
ATOM 1404 O O . ASN A 1 174 ? -15.954 5.938 -16.694 1.00 41.44 174 ASN A O 1
ATOM 1408 N N . ALA A 1 175 ? -17.590 5.637 -18.219 1.00 36.12 175 ALA A N 1
ATOM 1409 C CA . ALA A 1 175 ? -16.700 5.332 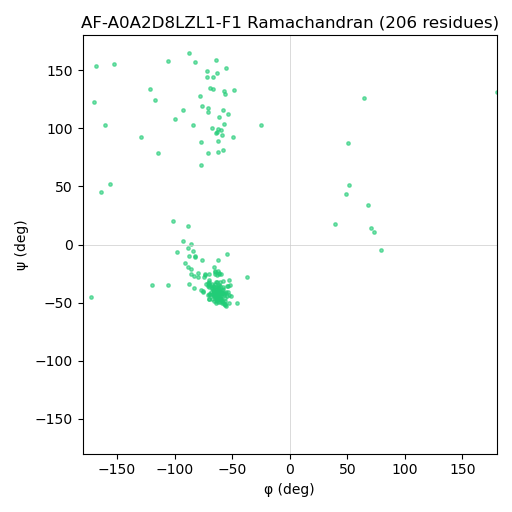-19.334 1.00 36.12 175 ALA A CA 1
ATOM 1410 C C . ALA A 1 175 ? -15.649 6.442 -19.494 1.00 36.12 175 ALA A C 1
ATOM 1412 O O . ALA A 1 175 ? -15.965 7.586 -19.837 1.00 36.12 175 ALA A O 1
ATOM 1413 N N . MET A 1 176 ? -14.392 6.092 -19.217 1.00 40.97 176 MET A N 1
ATOM 1414 C CA . MET A 1 176 ? -13.247 6.949 -19.485 1.00 40.97 176 MET A CA 1
ATOM 1415 C C . MET A 1 176 ? -13.245 7.302 -20.973 1.00 40.97 176 MET A C 1
ATOM 1417 O O . MET A 1 176 ? -13.345 6.428 -21.833 1.00 40.97 176 MET A O 1
ATOM 1421 N N . LYS A 1 177 ? -13.082 8.587 -21.300 1.00 39.50 177 LYS A N 1
ATOM 1422 C CA . LYS A 1 177 ? -12.689 8.960 -22.660 1.00 39.50 177 LYS A CA 1
ATOM 1423 C C . LYS A 1 177 ? -11.316 8.340 -22.940 1.00 39.50 177 LYS A C 1
ATOM 1425 O O . LYS A 1 177 ? -10.314 8.758 -22.369 1.00 39.50 177 LYS A O 1
ATOM 1430 N N . SER A 1 178 ? -11.298 7.344 -23.821 1.00 37.41 178 SER A N 1
ATOM 1431 C CA . SER A 1 178 ? -10.102 6.831 -24.502 1.00 37.41 178 SER A CA 1
ATOM 1432 C C . SER A 1 178 ? -9.391 7.994 -25.232 1.00 37.41 178 SER A C 1
ATOM 1434 O O . SER A 1 178 ? -10.061 8.934 -25.650 1.00 37.41 178 SER A O 1
ATOM 1436 N N . ASN A 1 179 ? -8.085 8.046 -25.489 1.00 45.75 179 ASN A N 1
ATOM 1437 C CA . ASN A 1 179 ? -7.011 7.062 -25.460 1.00 45.75 179 ASN A CA 1
ATOM 1438 C C . ASN A 1 179 ? -5.696 7.859 -25.618 1.00 45.75 179 ASN A C 1
ATOM 1440 O O . ASN A 1 179 ? -5.553 8.584 -26.598 1.00 45.75 179 ASN A O 1
ATOM 1444 N N . ALA A 1 180 ? -4.766 7.740 -24.669 1.00 42.25 180 ALA A N 1
ATOM 1445 C CA . ALA A 1 180 ? -3.334 8.074 -24.802 1.00 42.25 180 ALA A CA 1
ATOM 1446 C C . ALA A 1 180 ? -2.589 7.616 -23.535 1.00 42.25 180 ALA A C 1
ATOM 1448 O O . ALA A 1 180 ? -1.583 6.922 -23.607 1.00 42.25 180 ALA A O 1
ATOM 1449 N N . GLU A 1 181 ? -3.162 7.903 -22.363 1.00 46.47 181 GLU A N 1
ATOM 1450 C CA . GLU A 1 181 ? -2.577 7.553 -21.059 1.00 46.47 181 GLU A CA 1
ATOM 1451 C C . GLU A 1 181 ? -2.914 6.141 -20.561 1.00 46.47 181 GLU A C 1
ATOM 1453 O O . GLU A 1 181 ? -2.165 5.613 -19.759 1.00 46.47 181 GLU A O 1
ATOM 1458 N N . LEU A 1 182 ? -3.980 5.487 -21.043 1.00 44.09 182 LEU A N 1
ATOM 1459 C CA . LEU A 1 182 ? -4.204 4.045 -20.799 1.00 44.09 182 LEU A CA 1
ATOM 1460 C C . LEU A 1 182 ? -3.354 3.169 -21.725 1.00 44.09 182 LEU A C 1
ATOM 1462 O O . LEU A 1 182 ? -2.933 2.075 -21.352 1.00 44.09 182 LEU A O 1
ATOM 1466 N N . LEU A 1 183 ? -3.028 3.683 -22.918 1.00 48.06 183 LEU A N 1
ATOM 1467 C CA . LEU A 1 183 ? -2.008 3.086 -23.782 1.00 48.06 183 LEU A CA 1
ATOM 1468 C C . LEU A 1 183 ? -0.641 3.089 -23.076 1.00 48.06 183 LEU A C 1
ATOM 1470 O O . LEU A 1 183 ? 0.152 2.199 -23.364 1.00 48.06 183 LEU A O 1
ATOM 1474 N N . ASN A 1 184 ? -0.464 4.040 -22.135 1.00 55.91 184 ASN A N 1
ATOM 1475 C CA . ASN A 1 184 ? 0.417 4.215 -20.957 1.00 55.91 184 ASN A CA 1
ATOM 1476 C C . ASN A 1 184 ? 0.824 3.056 -20.024 1.00 55.91 184 ASN A C 1
ATOM 1478 O O . ASN A 1 184 ? 1.868 3.117 -19.398 1.00 55.91 184 ASN A O 1
ATOM 1482 N N . ILE A 1 185 ? -0.012 2.019 -19.907 1.00 66.56 185 ILE A N 1
ATOM 1483 C CA . ILE A 1 185 ? 0.144 0.941 -18.911 1.00 66.56 185 ILE A CA 1
ATOM 1484 C C . ILE A 1 185 ? 0.250 -0.394 -19.649 1.00 66.56 185 ILE A C 1
ATOM 1486 O O . ILE A 1 185 ? -0.534 -0.640 -20.579 1.00 66.56 185 ILE A O 1
ATOM 1490 N N . SER A 1 186 ? 1.217 -1.234 -19.275 1.00 70.31 186 SER A N 1
ATOM 1491 C CA . SER A 1 186 ? 1.445 -2.549 -19.883 1.00 70.31 186 SER A CA 1
ATOM 1492 C C . SER A 1 186 ? 0.257 -3.494 -19.643 1.00 70.31 186 SER A C 1
ATOM 1494 O O . SER A 1 186 ? -0.541 -3.311 -18.724 1.00 70.31 186 SER A O 1
ATOM 1496 N N . ALA A 1 187 ? 0.116 -4.537 -20.467 1.00 77.44 187 ALA A N 1
ATOM 1497 C CA . ALA A 1 187 ? -0.923 -5.548 -20.248 1.00 77.44 187 ALA A CA 1
ATOM 1498 C C . ALA A 1 187 ? -0.759 -6.267 -18.892 1.00 77.44 187 ALA A C 1
ATOM 1500 O O . ALA A 1 187 ? -1.755 -6.633 -18.273 1.00 77.44 187 ALA A O 1
ATOM 1501 N N . ARG A 1 188 ? 0.483 -6.435 -18.415 1.00 78.62 188 ARG A N 1
ATOM 1502 C CA . ARG A 1 188 ? 0.782 -7.075 -17.125 1.00 78.62 188 ARG A CA 1
ATOM 1503 C C . ARG A 1 188 ? 0.473 -6.161 -15.949 1.00 78.62 188 ARG A C 1
ATOM 1505 O O . ARG A 1 188 ? -0.119 -6.611 -14.979 1.00 78.62 188 ARG A O 1
ATOM 1512 N N . GLU A 1 189 ? 0.801 -4.879 -16.056 1.00 79.12 189 GLU A N 1
ATOM 1513 C CA . GLU A 1 189 ? 0.459 -3.883 -15.035 1.00 79.12 189 GLU A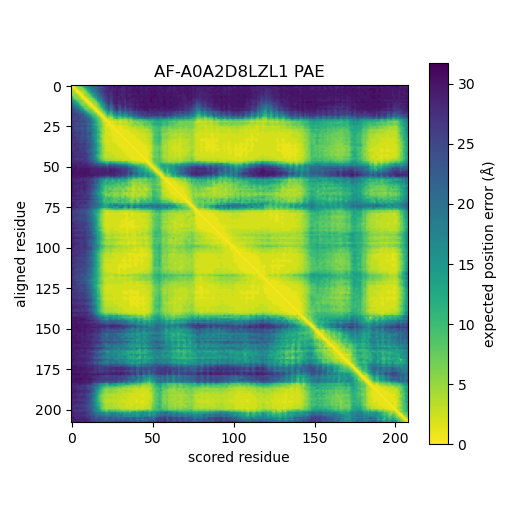 CA 1
ATOM 1514 C C . GLU A 1 189 ? -1.056 -3.682 -14.928 1.00 79.12 189 GLU A C 1
ATOM 1516 O O . GLU A 1 189 ? -1.589 -3.548 -13.830 1.00 79.12 189 GLU A O 1
ATOM 1521 N N . ARG A 1 190 ? -1.787 -3.725 -16.053 1.00 79.06 190 ARG A N 1
ATOM 1522 C CA . ARG A 1 190 ? -3.260 -3.722 -16.031 1.00 79.06 190 ARG A CA 1
ATOM 1523 C C . ARG A 1 190 ? -3.815 -4.944 -15.315 1.00 79.06 190 ARG A C 1
ATOM 1525 O O . ARG A 1 190 ? -4.719 -4.798 -14.497 1.00 79.06 190 ARG A O 1
ATOM 1532 N N . GLU A 1 191 ? -3.262 -6.123 -15.585 1.00 84.31 191 GLU A N 1
ATOM 1533 C CA . GLU A 1 191 ? -3.665 -7.350 -14.898 1.00 84.31 191 GLU A CA 1
ATOM 1534 C C . GLU A 1 191 ? -3.348 -7.287 -13.396 1.00 84.31 191 GLU A C 1
ATOM 1536 O O . GLU A 1 191 ? -4.189 -7.641 -12.572 1.00 84.31 191 GLU A O 1
ATOM 1541 N N . ALA A 1 192 ? -2.189 -6.743 -13.017 1.00 86.38 192 ALA A N 1
ATOM 1542 C CA . ALA A 1 192 ? -1.839 -6.504 -11.620 1.00 86.38 192 ALA A CA 1
ATOM 1543 C C . ALA A 1 192 ? -2.780 -5.482 -10.956 1.00 86.38 192 ALA A C 1
ATOM 1545 O O . ALA A 1 192 ? -3.246 -5.699 -9.838 1.00 86.38 192 ALA A O 1
ATOM 1546 N N . LEU A 1 193 ? -3.145 -4.395 -11.641 1.00 85.38 193 LEU A N 1
ATOM 1547 C CA . LEU A 1 193 ? -4.130 -3.432 -11.139 1.00 85.38 193 LEU A CA 1
ATOM 1548 C C . LEU A 1 193 ? -5.498 -4.082 -10.946 1.00 85.38 193 LEU A C 1
ATOM 1550 O O . LEU A 1 193 ? -6.124 -3.878 -9.906 1.00 85.38 193 LEU A O 1
ATOM 1554 N N . ARG A 1 194 ? -5.936 -4.904 -11.905 1.00 84.31 194 ARG A N 1
ATOM 1555 C CA . ARG A 1 194 ? -7.170 -5.692 -11.822 1.00 84.31 194 ARG A CA 1
ATOM 1556 C C . ARG A 1 194 ? -7.146 -6.606 -10.595 1.00 84.31 194 ARG A C 1
ATOM 1558 O O . ARG A 1 194 ? -8.065 -6.555 -9.779 1.00 84.31 194 ARG A O 1
ATOM 1565 N N . GLN A 1 195 ? -6.060 -7.355 -10.410 1.00 89.12 195 GLN A N 1
ATOM 1566 C CA . GLN A 1 195 ? -5.856 -8.242 -9.265 1.00 89.12 195 GLN A CA 1
ATOM 1567 C C . GLN A 1 195 ? -5.823 -7.479 -7.928 1.00 89.12 195 GLN A C 1
ATOM 1569 O O . GLN A 1 195 ? -6.362 -7.962 -6.925 1.00 89.12 195 GLN A O 1
ATOM 1574 N N . LEU A 1 196 ? -5.231 -6.282 -7.891 1.00 88.19 196 LEU A N 1
ATOM 1575 C CA . LEU A 1 196 ? -5.247 -5.401 -6.721 1.00 88.19 196 LEU A CA 1
ATOM 1576 C C . LEU A 1 196 ? -6.673 -4.949 -6.389 1.00 88.19 196 LEU A C 1
ATOM 1578 O O . LEU A 1 196 ? -7.090 -5.037 -5.233 1.00 88.19 196 LEU A O 1
ATOM 1582 N N . GLY A 1 197 ? -7.441 -4.522 -7.395 1.00 85.25 197 GLY A N 1
ATOM 1583 C CA . GLY A 1 197 ? -8.852 -4.165 -7.239 1.00 85.25 197 GLY A CA 1
ATOM 1584 C C . GLY A 1 197 ? -9.676 -5.313 -6.661 1.00 85.25 197 GLY A C 1
ATOM 1585 O O . GLY A 1 197 ? -10.328 -5.141 -5.628 1.00 85.25 197 GLY A O 1
ATOM 1586 N N . GLU A 1 198 ? -9.573 -6.506 -7.254 1.00 87.88 198 GLU A N 1
ATOM 1587 C CA . GLU A 1 198 ? -10.250 -7.716 -6.768 1.00 87.88 198 GLU A CA 1
ATOM 1588 C C . GLU A 1 198 ? -9.878 -8.036 -5.317 1.00 87.88 198 GLU A C 1
ATOM 1590 O O . GLU A 1 198 ? -10.742 -8.320 -4.486 1.00 87.88 198 GLU A O 1
ATOM 1595 N N . SER A 1 199 ? -8.593 -7.921 -4.984 1.00 89.25 199 SER A N 1
ATOM 1596 C CA . SER A 1 199 ? -8.075 -8.161 -3.635 1.00 89.25 199 SER A CA 1
ATOM 1597 C C . SER A 1 199 ? -8.589 -7.160 -2.602 1.00 89.25 199 SER A C 1
ATOM 1599 O O . SER A 1 199 ? -8.690 -7.469 -1.418 1.00 89.25 199 SER A O 1
ATOM 1601 N N . LEU A 1 200 ? -8.966 -5.963 -3.035 1.00 88.50 200 LEU A N 1
ATOM 1602 C CA . LEU A 1 200 ? -9.573 -4.945 -2.183 1.00 88.50 200 LEU A CA 1
ATOM 1603 C C . LEU A 1 200 ? -11.110 -5.014 -2.200 1.00 88.50 200 LEU A C 1
ATOM 1605 O O . LEU A 1 200 ? -11.777 -4.206 -1.544 1.00 88.50 200 LEU A O 1
ATOM 1609 N N . GLY A 1 201 ? -11.688 -5.990 -2.908 1.00 82.81 201 GLY A N 1
ATOM 1610 C CA . GLY A 1 201 ? -13.132 -6.146 -3.063 1.00 82.81 201 GLY A CA 1
ATOM 1611 C C . GLY A 1 201 ? -13.757 -5.026 -3.894 1.00 82.81 201 GLY A C 1
ATOM 1612 O O . GLY A 1 201 ? -14.871 -4.596 -3.596 1.00 82.81 201 GLY A O 1
ATOM 1613 N N . ARG A 1 202 ? -13.025 -4.510 -4.887 1.00 71.69 202 ARG A N 1
ATOM 1614 C CA . ARG A 1 202 ? -13.509 -3.530 -5.863 1.00 71.69 202 ARG A CA 1
ATOM 1615 C C . ARG A 1 202 ? -13.461 -4.133 -7.262 1.00 71.69 202 ARG A C 1
ATOM 1617 O O . ARG A 1 202 ? -12.408 -4.557 -7.723 1.00 71.69 202 ARG A O 1
ATOM 1624 N N . GLU A 1 203 ? -14.600 -4.142 -7.949 1.00 57.56 203 GLU A N 1
ATOM 1625 C CA . GLU A 1 203 ? -14.625 -4.452 -9.379 1.00 57.56 203 GLU A CA 1
ATOM 1626 C C . GLU A 1 203 ? -13.995 -3.287 -10.147 1.00 57.56 203 GLU A C 1
ATOM 1628 O O . GLU A 1 203 ? -14.540 -2.183 -10.172 1.00 57.56 203 GLU A O 1
ATOM 1633 N N . ILE A 1 204 ? -12.853 -3.533 -10.785 1.00 55.94 204 ILE A N 1
ATOM 1634 C CA . ILE A 1 204 ? -12.314 -2.643 -11.811 1.00 55.94 204 ILE A CA 1
ATOM 1635 C C . ILE A 1 204 ? -13.009 -3.026 -13.116 1.00 55.94 204 ILE A C 1
ATOM 1637 O O . ILE A 1 204 ? -12.721 -4.072 -13.695 1.00 55.94 204 ILE A O 1
ATOM 1641 N N . ARG A 1 205 ? -13.984 -2.221 -13.544 1.00 46.28 205 ARG A N 1
ATOM 1642 C CA . ARG A 1 205 ? -14.709 -2.448 -14.799 1.00 46.28 205 ARG A CA 1
ATOM 1643 C C . ARG A 1 205 ? -14.028 -1.677 -15.922 1.00 46.28 205 ARG A C 1
ATOM 1645 O O . ARG A 1 205 ? -13.996 -0.450 -15.893 1.00 46.28 205 ARG A O 1
ATOM 1652 N N . GLU A 1 206 ? -13.495 -2.397 -16.903 1.00 43.53 206 GLU A N 1
ATOM 1653 C CA . GLU A 1 206 ? -12.978 -1.794 -18.131 1.00 43.53 206 GLU A CA 1
ATOM 1654 C C . GLU A 1 206 ? -14.145 -1.236 -18.958 1.00 43.53 206 GLU A C 1
ATOM 1656 O O . GLU A 1 206 ? -15.184 -1.883 -19.111 1.00 43.53 206 GLU A O 1
ATOM 1661 N N . ALA A 1 207 ? -13.995 -0.014 -19.473 1.00 35.44 207 ALA A N 1
ATOM 1662 C CA . ALA A 1 207 ? -14.894 0.484 -20.504 1.00 35.44 207 ALA A CA 1
ATOM 1663 C C . ALA A 1 207 ? -14.588 -0.285 -21.798 1.00 35.44 207 ALA A C 1
ATOM 1665 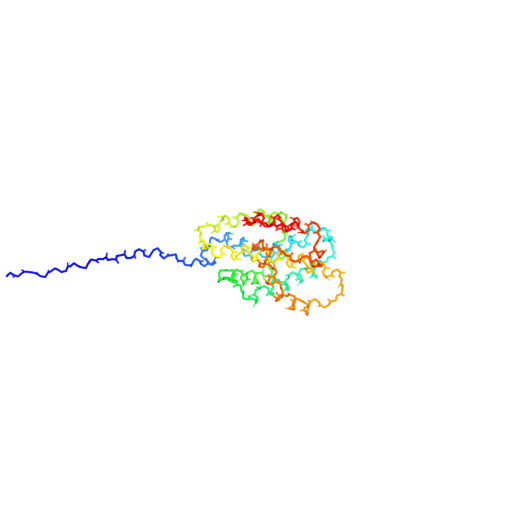O O . ALA A 1 207 ? -13.457 -0.224 -22.281 1.00 35.44 207 ALA A O 1
ATOM 1666 N N . ALA A 1 208 ? -15.580 -1.033 -22.288 1.00 29.84 208 ALA A N 1
ATOM 1667 C CA . ALA A 1 208 ? -15.538 -1.739 -23.568 1.00 29.84 208 ALA A CA 1
ATOM 1668 C C . ALA A 1 208 ? -15.323 -0.789 -24.757 1.00 29.84 208 ALA A C 1
ATOM 1670 O O . ALA A 1 208 ? -15.806 0.368 -24.686 1.00 29.84 208 ALA A O 1
#

Secondary structure (DSSP, 8-state):
----------------------GGGS-HHHHHHHHHHHHHHHHHHHHTTS---SS-TTHHHHHHHHHHHHHHHS--SSHHHHHHHHHHHHTGGGGGGG-TTGGGHHHHHHHHHHHHTTTS-HHHHHHHHHHHHHHHHHHHHHHHHHTS-S-HHHHHHHHHHHHHHHHHHHHHT-----SSSSTTS-HHHHHHHHHHHHHTT-------

Mean predicted aligned error: 12.02 Å